Protein AF-A0A2I7N4I2-F1 (afdb_monomer_lite)

Sequence (337 aa):
MENKFHNLILATISAISIASCDKKPINSSCNSPSIQQELISRAKFVTNDNLVSESILTIKHLNSANKCEVSIKYQHVIFTNKQLAINYNYQINNANGSIIRFDPESKHNLLKKWYAEIPDVINFQKTQSGYLTIIQLQNMQRHNQTQSLYLNNQEIRLESTGFSSITIDKKFMINHSEVFLISAYHNQNLDKNTDHSYLVAIESINHFATTKAFSYQQNSFVQTGDSLRFNGLNHKWYAESTDYPVYLYQNRQLLKIKSTLPDSYYLNKFNKITAEQIIKQVKADGCLNGDQFYSSDICSQKKIRYCQEFQLIGQKNKSRAYTQLKQMCAPYQFSEY

Foldseek 3Di:
DDDDDDDDDDDDDDDDDPPPPPPPQPQLDCPDPVNQVVLQVVLPAPVPDPQKDKDWDDKADDPDSFKIKTWIKIAGQQQRVLIDIDIWIWGADRRHNDTPDTCNVVCNVVVVVSVVVDFAWPDWDQDPQGIWTKTFDDDVDPDQGFIFIDLRNHTDDAPDGRFSDKDFDDWDQAPNWIKTKMFTHNDPDPPLLDQGIWIWTDDHSHDIAIEHGFAFDPPQWDDDHRKTKGWGDDNDLLDDPPQTFIWIQHPSYIDGPGHGDDVVVLLVVLQADDLVNLVVVCVVVVQDDPLEGNDDPVRVSVLLNSLVSLVSHNDCDPDPSNVSSCVRCVVPPPDDD

Secondary structure (DSSP, 8-state):
-----------------------------TT-HHHHHHHHHHHS-TT--TTEEEEEEEEEE-SSTTEEEEEEEEEESSSTT-EEEEEEEEEE-TTT--EEEE-SGGGHHHHHHHHHTSPEEEEEEEETTEEEEEEEE--SSTT--EEEEEETTEE---SS--BSEEEEEEEEEETTEEEEEEEEESSSS--TTS--EEEEEEEETTEEEEPPPB-B-TT--EEETTEEEEEBPP--TTS-TT---EEEEETTEEEEEEPPPPHHHHHHHHTT--HHHHHHHHHHTT-EETTEE--SHHHHHHHHHHHHHHHT-S-----HHHHHHHHHTTT--PPP-

Organism: NCBI:txid2067065

Radius of gyration: 36.17 Å; chains: 1; bounding box: 78×81×104 Å

pLDDT: mean 81.98, std 17.62, range [26.28, 97.19]

Structure (mmCIF, N/CA/C/O backbone):
data_AF-A0A2I7N4I2-F1
#
_entry.id   AF-A0A2I7N4I2-F1
#
loop_
_atom_site.group_PDB
_atom_site.id
_atom_site.type_symbol
_atom_site.label_atom_id
_atom_site.label_alt_id
_atom_site.label_comp_id
_atom_site.label_asym_id
_atom_site.label_entity_id
_atom_site.label_seq_id
_atom_site.pdbx_PDB_ins_code
_atom_site.Cartn_x
_atom_site.Cartn_y
_atom_site.Cartn_z
_atom_site.occupancy
_atom_site.B_iso_or_equiv
_atom_site.auth_seq_id
_atom_site.auth_comp_id
_atom_site.auth_asym_id
_atom_site.auth_atom_id
_atom_site.pdbx_PDB_model_num
ATOM 1 N N . MET A 1 1 ? 49.735 -64.079 -19.044 1.00 35.12 1 MET A N 1
ATOM 2 C CA . MET A 1 1 ? 50.636 -64.574 -20.102 1.00 35.12 1 MET A CA 1
ATOM 3 C C . MET A 1 1 ? 50.297 -63.771 -21.342 1.00 35.12 1 MET A C 1
ATOM 5 O O . MET A 1 1 ? 49.182 -63.887 -21.822 1.00 35.12 1 MET A O 1
ATOM 9 N N . GLU A 1 2 ? 50.990 -62.646 -21.532 1.00 29.08 2 GLU A N 1
ATOM 10 C CA . GLU A 1 2 ? 52.111 -62.537 -22.495 1.00 29.08 2 GLU A CA 1
ATOM 11 C C . GLU A 1 2 ? 51.576 -62.735 -23.928 1.00 29.08 2 GLU A C 1
ATOM 13 O O . GLU A 1 2 ? 51.050 -63.787 -24.245 1.00 29.08 2 GLU A O 1
ATOM 18 N N . ASN A 1 3 ? 51.578 -61.743 -24.820 1.00 28.06 3 ASN A N 1
ATOM 19 C CA . ASN A 1 3 ? 52.754 -60.986 -25.226 1.00 28.06 3 ASN A CA 1
ATOM 20 C C . ASN A 1 3 ? 52.438 -59.599 -25.813 1.00 28.06 3 ASN A C 1
ATOM 22 O O . ASN A 1 3 ? 51.383 -59.352 -26.392 1.00 28.06 3 ASN A O 1
ATOM 26 N N . LYS A 1 4 ? 53.435 -58.723 -25.650 1.00 31.02 4 LYS A N 1
ATOM 27 C CA . LYS A 1 4 ? 53.649 -57.415 -26.285 1.00 31.02 4 LYS A CA 1
ATOM 28 C C . LYS A 1 4 ? 54.219 -57.566 -27.714 1.00 31.02 4 LYS A C 1
ATOM 30 O O . LYS A 1 4 ? 54.664 -58.649 -28.072 1.00 31.02 4 LYS A O 1
ATOM 35 N N . PHE A 1 5 ? 54.368 -56.404 -28.373 1.00 32.81 5 PHE A N 1
ATOM 36 C CA . PHE A 1 5 ? 55.186 -56.057 -29.562 1.00 32.81 5 PHE A CA 1
ATOM 37 C C . PHE A 1 5 ? 54.492 -56.187 -30.925 1.00 32.81 5 PHE A C 1
ATOM 39 O O . PHE A 1 5 ? 53.827 -57.175 -31.178 1.00 32.81 5 PHE A O 1
ATOM 46 N N . HIS A 1 6 ? 54.635 -55.272 -31.890 1.00 30.56 6 HIS A N 1
ATOM 47 C CA . HIS A 1 6 ? 55.137 -53.888 -31.987 1.00 30.56 6 HIS A CA 1
ATOM 48 C C . HIS A 1 6 ? 54.731 -53.382 -33.390 1.00 30.56 6 HIS A C 1
ATOM 50 O O . HIS A 1 6 ? 54.622 -54.189 -34.304 1.00 30.56 6 HIS A O 1
ATOM 56 N N . ASN A 1 7 ? 54.560 -52.063 -33.526 1.00 29.17 7 ASN A N 1
ATOM 57 C CA . ASN A 1 7 ? 54.836 -51.202 -34.690 1.00 29.17 7 ASN A CA 1
ATOM 58 C C . ASN A 1 7 ? 54.785 -51.778 -36.124 1.00 29.17 7 ASN A C 1
ATOM 60 O O . ASN A 1 7 ? 55.581 -52.641 -36.463 1.00 29.17 7 ASN A O 1
ATOM 64 N N . LEU A 1 8 ? 54.081 -51.089 -37.033 1.00 26.28 8 LEU A N 1
ATOM 65 C CA . LEU A 1 8 ? 54.724 -50.092 -37.911 1.00 26.28 8 LEU A CA 1
ATOM 66 C C . LEU A 1 8 ? 53.683 -49.302 -38.726 1.00 26.28 8 LEU A C 1
ATOM 68 O O . LEU A 1 8 ? 52.761 -49.855 -39.315 1.00 26.28 8 LEU A O 1
ATOM 72 N N . ILE A 1 9 ? 53.883 -47.989 -38.755 1.00 33.41 9 ILE A N 1
ATOM 73 C CA . ILE A 1 9 ? 53.225 -46.998 -39.607 1.00 33.41 9 ILE A CA 1
ATOM 74 C C . ILE A 1 9 ? 53.781 -47.118 -41.031 1.00 33.41 9 ILE A C 1
ATOM 76 O O . ILE A 1 9 ? 54.999 -47.103 -41.184 1.00 33.41 9 ILE A O 1
ATOM 80 N N . LEU A 1 10 ? 52.929 -47.104 -42.063 1.00 28.14 10 LEU A N 1
ATOM 81 C CA . LEU A 1 10 ? 53.260 -46.435 -43.327 1.00 28.14 10 LEU A CA 1
ATOM 82 C C . LEU A 1 10 ? 52.008 -46.030 -44.114 1.00 28.14 10 LEU A C 1
ATOM 84 O O . LEU A 1 10 ? 51.009 -46.739 -44.182 1.00 28.14 10 LEU A O 1
ATOM 88 N N . ALA A 1 11 ? 52.097 -44.815 -44.639 1.00 33.25 11 ALA A N 1
ATOM 89 C CA . ALA A 1 11 ? 51.039 -43.984 -45.177 1.00 33.25 11 ALA A CA 1
ATOM 90 C C . ALA A 1 11 ? 50.524 -44.429 -46.552 1.00 33.25 11 ALA A C 1
ATOM 92 O O . ALA A 1 11 ? 51.295 -44.865 -47.400 1.00 33.25 11 ALA A O 1
ATOM 93 N N . THR A 1 12 ? 49.251 -44.140 -46.824 1.00 31.78 12 THR A N 1
ATOM 94 C CA . THR A 1 12 ? 48.800 -43.758 -48.168 1.00 31.78 12 THR A CA 1
ATOM 95 C C . THR A 1 12 ? 47.859 -42.560 -48.059 1.00 31.78 12 THR A C 1
ATOM 97 O O . THR A 1 12 ? 46.764 -42.619 -47.506 1.00 31.78 12 THR A O 1
ATOM 100 N N . ILE A 1 13 ? 48.362 -41.430 -48.550 1.00 35.91 13 ILE A N 1
ATOM 101 C CA . ILE A 1 13 ? 47.663 -40.160 -48.708 1.00 35.91 13 ILE A CA 1
ATOM 102 C C . ILE A 1 13 ? 46.622 -40.365 -49.810 1.00 35.91 13 ILE A C 1
ATOM 104 O O . ILE A 1 13 ? 46.978 -40.519 -50.975 1.00 35.91 13 ILE A O 1
ATOM 108 N N . SER A 1 14 ? 45.342 -40.377 -49.443 1.00 34.38 14 SER A N 1
ATOM 109 C CA . SER A 1 14 ? 44.247 -40.248 -50.402 1.00 34.38 14 SER A CA 1
ATOM 110 C C . SER A 1 14 ? 43.802 -38.794 -50.417 1.00 34.38 14 SER A C 1
ATOM 112 O O . SER A 1 14 ? 43.349 -38.257 -49.407 1.00 34.38 14 SER A O 1
ATOM 114 N N . ALA A 1 15 ? 44.000 -38.157 -51.568 1.00 36.59 15 ALA A N 1
ATOM 115 C CA . ALA A 1 15 ? 43.554 -36.813 -51.877 1.00 36.59 15 ALA A CA 1
ATOM 116 C C . ALA A 1 15 ? 42.041 -36.692 -51.640 1.00 36.59 15 ALA A C 1
ATOM 118 O O . ALA A 1 15 ? 41.237 -37.210 -52.412 1.00 36.59 15 ALA A O 1
ATOM 119 N N . ILE A 1 16 ? 41.662 -36.004 -50.562 1.00 36.53 16 ILE A N 1
ATOM 120 C CA . ILE A 1 16 ? 40.294 -35.534 -50.371 1.00 36.53 16 ILE A CA 1
ATOM 121 C C . ILE A 1 16 ? 40.219 -34.161 -51.017 1.00 36.53 16 ILE A C 1
ATOM 123 O O . ILE A 1 16 ? 40.804 -33.182 -50.554 1.00 36.53 16 ILE A O 1
ATOM 127 N N . SER A 1 17 ? 39.504 -34.146 -52.132 1.00 31.89 17 SER A N 1
ATOM 128 C CA . SER A 1 17 ? 38.999 -32.994 -52.853 1.00 31.89 17 SER A CA 1
ATOM 129 C C . SER A 1 17 ? 38.481 -31.951 -51.867 1.00 31.89 17 SER A C 1
ATOM 131 O O . SER A 1 17 ? 37.480 -32.162 -51.180 1.00 31.89 17 SER A O 1
ATOM 133 N N . ILE A 1 18 ? 39.165 -30.812 -51.807 1.00 35.72 18 ILE A N 1
ATOM 134 C CA . ILE A 1 18 ? 38.680 -29.614 -51.132 1.00 35.72 18 ILE A CA 1
ATOM 135 C C . ILE A 1 18 ? 37.516 -29.110 -51.987 1.00 35.72 18 ILE A C 1
ATOM 137 O O . ILE A 1 18 ? 37.693 -28.317 -52.909 1.00 35.72 18 ILE A O 1
ATOM 141 N N . ALA A 1 19 ? 36.317 -29.630 -51.735 1.00 34.16 19 ALA A N 1
ATOM 142 C CA . ALA A 1 19 ? 35.103 -28.981 -52.180 1.00 34.16 19 ALA A CA 1
ATOM 143 C C . ALA A 1 19 ? 35.045 -27.645 -51.435 1.00 34.16 19 ALA A C 1
ATOM 145 O O . ALA A 1 19 ? 34.718 -27.594 -50.247 1.00 34.16 19 ALA A O 1
ATOM 146 N N . SER A 1 20 ? 35.426 -26.569 -52.128 1.00 33.00 20 SER A N 1
ATOM 147 C CA . SER A 1 20 ? 35.071 -25.212 -51.732 1.00 33.00 20 SER A CA 1
ATOM 148 C C . SER A 1 20 ? 33.550 -25.146 -51.733 1.00 33.00 20 SER A C 1
ATOM 150 O O . SER A 1 20 ? 32.914 -24.898 -52.755 1.00 33.00 20 SER A O 1
ATOM 152 N N . CYS A 1 21 ? 32.9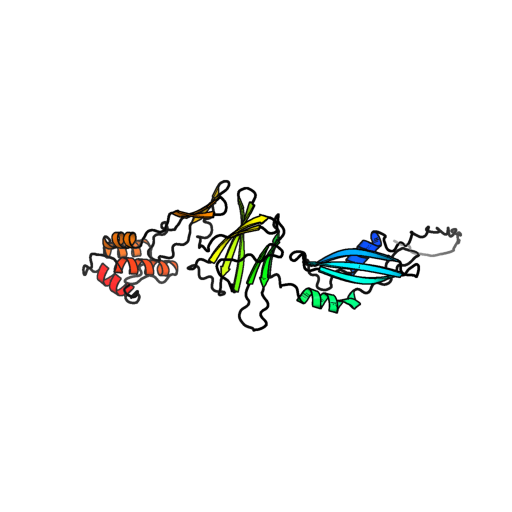45 -25.450 -50.587 1.00 36.00 21 CYS A N 1
ATOM 153 C CA . CYS A 1 21 ? 31.611 -24.979 -50.281 1.00 36.00 21 CYS A CA 1
ATOM 154 C C . CYS A 1 21 ? 31.728 -23.462 -50.176 1.00 36.00 21 CYS A C 1
ATOM 156 O O . CYS A 1 21 ? 31.942 -22.928 -49.085 1.00 36.00 21 CYS A O 1
ATOM 158 N N . ASP A 1 22 ? 31.594 -22.783 -51.314 1.00 35.78 22 ASP A N 1
ATOM 159 C CA . ASP A 1 22 ? 31.230 -21.378 -51.361 1.00 35.78 22 ASP A CA 1
ATOM 160 C C . ASP A 1 22 ? 29.892 -21.268 -50.630 1.00 35.78 22 ASP A C 1
ATOM 162 O O . ASP A 1 22 ? 28.807 -21.433 -51.197 1.00 35.78 22 ASP A O 1
ATOM 166 N N . LYS A 1 23 ? 29.961 -21.061 -49.311 1.00 39.59 23 LYS A N 1
ATOM 167 C CA . LYS A 1 23 ? 28.819 -20.599 -48.541 1.00 39.59 23 LYS A CA 1
ATOM 168 C C . LYS A 1 23 ? 28.403 -19.317 -49.235 1.00 39.59 23 LYS A C 1
ATOM 170 O O . LYS A 1 23 ? 29.135 -18.329 -49.175 1.00 39.59 23 LYS A O 1
ATOM 175 N N . LYS A 1 24 ? 27.254 -19.355 -49.923 1.00 39.31 24 LYS A N 1
ATOM 176 C CA . LYS A 1 24 ? 26.594 -18.147 -50.425 1.00 39.31 24 LYS A CA 1
ATOM 177 C C . LYS A 1 24 ? 26.705 -17.104 -49.315 1.00 39.31 24 LYS A C 1
ATOM 179 O O . LYS A 1 24 ? 26.324 -17.446 -48.189 1.00 39.31 24 LYS A O 1
ATOM 184 N N . PRO A 1 25 ? 27.247 -15.904 -49.588 1.00 45.00 25 PRO A N 1
ATOM 185 C CA . PRO A 1 25 ? 27.353 -14.879 -48.567 1.00 45.00 25 PRO A CA 1
ATOM 186 C C . PRO A 1 25 ? 25.959 -14.711 -47.974 1.00 45.00 25 PRO A C 1
ATOM 188 O O . PRO A 1 25 ? 25.006 -14.382 -48.686 1.00 45.00 25 PRO A O 1
ATOM 191 N N . ILE A 1 26 ? 25.819 -15.057 -46.691 1.00 49.78 26 ILE A N 1
ATOM 192 C CA . ILE A 1 26 ? 24.591 -14.789 -45.953 1.00 49.78 26 ILE A CA 1
ATOM 193 C C . ILE A 1 26 ? 24.454 -13.286 -46.055 1.00 49.78 26 ILE A C 1
ATOM 195 O O . ILE A 1 26 ? 25.354 -12.576 -45.615 1.00 49.78 26 ILE A O 1
ATOM 199 N N . ASN A 1 27 ? 23.396 -12.833 -46.727 1.00 49.53 27 ASN A N 1
ATOM 200 C CA . ASN A 1 27 ? 23.176 -11.431 -47.029 1.00 49.53 27 ASN A CA 1
ATOM 201 C C . ASN A 1 27 ? 23.365 -10.642 -45.726 1.00 49.53 27 ASN A C 1
ATOM 203 O O . ASN A 1 27 ? 22.540 -10.745 -44.814 1.00 49.53 27 ASN A O 1
ATOM 207 N N . SER A 1 28 ? 24.513 -9.970 -45.595 1.00 58.44 28 SER A N 1
ATOM 208 C CA . SER A 1 28 ? 24.999 -9.376 -44.352 1.00 58.44 28 SER A CA 1
ATOM 209 C C . SER A 1 28 ? 24.263 -8.061 -44.155 1.00 58.44 28 SER A C 1
ATOM 211 O O . SER A 1 28 ? 24.805 -6.971 -44.317 1.00 58.44 28 SER A O 1
ATOM 213 N N . SER A 1 29 ? 22.962 -8.175 -43.920 1.00 75.06 29 SER A N 1
ATOM 214 C CA . SER A 1 29 ? 22.102 -7.045 -43.649 1.00 75.06 29 SER A CA 1
ATOM 215 C C . SER A 1 29 ? 22.328 -6.621 -42.208 1.00 75.06 29 SER A C 1
ATOM 217 O O . SER A 1 29 ? 22.244 -7.447 -41.292 1.00 75.06 29 SER A O 1
ATOM 219 N N . CYS A 1 30 ? 22.529 -5.318 -42.004 1.00 82.12 30 CYS A N 1
ATOM 220 C CA . CYS A 1 30 ? 22.495 -4.704 -40.679 1.00 82.12 30 CYS A CA 1
ATOM 221 C C . CYS A 1 30 ? 21.194 -5.080 -39.927 1.00 82.12 30 CYS A C 1
ATOM 223 O O . CYS A 1 30 ? 21.145 -5.058 -38.707 1.00 82.12 30 CYS A O 1
ATOM 225 N N . ASN A 1 31 ? 20.123 -5.461 -40.631 1.00 84.69 31 ASN A N 1
ATOM 226 C CA . ASN A 1 31 ? 18.807 -5.681 -40.042 1.00 84.69 31 ASN A CA 1
ATOM 227 C C . ASN A 1 31 ? 18.406 -7.160 -39.864 1.00 84.69 31 ASN A C 1
ATOM 229 O O . ASN A 1 31 ? 17.218 -7.458 -39.753 1.00 84.69 31 ASN A O 1
ATOM 233 N N . SER A 1 32 ? 19.348 -8.109 -39.876 1.00 86.94 32 SER A N 1
ATOM 234 C CA . SER A 1 32 ? 18.988 -9.521 -39.668 1.00 86.94 32 SER A CA 1
ATOM 235 C C . SER A 1 32 ? 18.520 -9.795 -38.220 1.00 86.94 32 SER A C 1
ATOM 237 O O . SER A 1 32 ? 19.050 -9.190 -37.284 1.00 86.94 32 SER A O 1
ATOM 239 N N . PRO A 1 33 ? 17.564 -10.720 -37.987 1.00 87.31 33 PRO A N 1
ATOM 240 C CA . PRO A 1 33 ? 17.063 -11.018 -36.638 1.00 87.31 33 PRO A CA 1
ATOM 241 C C . PRO A 1 33 ? 18.147 -11.454 -35.642 1.00 87.31 33 PRO A C 1
ATOM 243 O O . PRO A 1 33 ? 18.098 -11.079 -34.473 1.00 87.31 33 PRO A O 1
ATOM 246 N N . SER A 1 34 ? 19.155 -12.202 -36.102 1.00 87.00 34 SER A N 1
ATOM 247 C CA . SER A 1 34 ? 20.298 -12.611 -35.277 1.00 87.00 34 SER A CA 1
ATOM 248 C C . SER A 1 34 ? 21.138 -11.414 -34.825 1.00 87.00 34 SER A C 1
ATOM 250 O O . SER A 1 34 ? 21.503 -11.335 -33.655 1.00 87.00 34 SER A O 1
ATOM 252 N N . ILE A 1 35 ? 21.380 -10.445 -35.719 1.00 88.81 35 ILE A N 1
ATOM 253 C CA . ILE A 1 35 ? 22.064 -9.188 -35.383 1.00 88.81 35 ILE A CA 1
ATOM 254 C C . ILE A 1 35 ? 21.243 -8.388 -34.371 1.00 88.81 35 ILE A C 1
ATOM 256 O O . ILE A 1 35 ? 21.799 -7.878 -33.404 1.00 88.81 35 ILE A O 1
ATOM 260 N N . GLN A 1 36 ? 19.922 -8.299 -34.547 1.00 90.62 36 GLN A N 1
ATOM 261 C CA . GLN A 1 36 ? 19.059 -7.575 -33.612 1.00 90.62 36 GLN A CA 1
ATOM 262 C C . GLN A 1 36 ? 19.116 -8.163 -32.192 1.00 90.62 36 GLN A C 1
ATOM 264 O O . GLN A 1 36 ? 19.273 -7.419 -31.223 1.00 90.62 36 GLN A O 1
ATOM 269 N N . GLN A 1 37 ? 19.032 -9.491 -32.061 1.00 89.44 37 GLN A N 1
ATOM 270 C CA . GLN A 1 37 ? 19.131 -10.170 -30.765 1.00 89.44 37 GLN A CA 1
ATOM 271 C C . GLN A 1 37 ? 20.500 -9.959 -30.112 1.00 89.44 37 GLN A C 1
ATOM 273 O O . GLN A 1 37 ? 20.579 -9.678 -28.915 1.00 89.44 37 GLN A O 1
ATOM 278 N N . GLU A 1 38 ? 21.573 -10.051 -30.896 1.00 90.44 38 GLU A N 1
ATOM 279 C CA . GLU A 1 38 ? 22.933 -9.839 -30.410 1.00 90.44 38 GLU A CA 1
ATOM 280 C C . GLU A 1 38 ? 23.166 -8.381 -29.975 1.00 90.44 38 GLU A C 1
ATOM 282 O O . GLU A 1 38 ? 23.746 -8.148 -28.913 1.00 90.44 38 GLU A O 1
ATOM 287 N N . LEU A 1 39 ? 22.657 -7.400 -30.733 1.00 91.62 39 LEU A N 1
ATOM 288 C CA . LEU A 1 39 ? 22.697 -5.979 -30.370 1.00 91.62 39 LEU A CA 1
ATOM 289 C C . LEU A 1 39 ? 21.993 -5.726 -29.039 1.00 91.62 39 LEU A C 1
ATOM 291 O O . LEU A 1 39 ? 22.592 -5.112 -28.163 1.00 91.62 39 LEU A O 1
ATOM 295 N N . ILE A 1 40 ? 20.767 -6.226 -28.858 1.00 90.50 40 ILE A N 1
ATOM 296 C CA . ILE A 1 40 ? 20.037 -6.080 -27.591 1.00 90.50 40 ILE A CA 1
ATOM 297 C C . ILE A 1 40 ? 20.791 -6.758 -26.449 1.00 90.50 40 ILE A C 1
ATOM 299 O O . ILE A 1 40 ? 20.995 -6.140 -25.410 1.00 90.50 40 ILE A O 1
ATOM 303 N N . SER A 1 41 ? 21.272 -7.990 -26.643 1.00 88.81 41 SER A N 1
ATOM 304 C CA . SER A 1 41 ? 22.011 -8.714 -25.605 1.00 88.81 41 SER A CA 1
ATOM 305 C C . SER A 1 41 ? 23.282 -7.988 -25.171 1.00 88.81 41 SER A C 1
ATOM 307 O O . SER A 1 41 ? 23.602 -8.001 -23.986 1.00 88.81 41 SER A O 1
ATOM 309 N N . ARG A 1 42 ? 24.013 -7.377 -26.109 1.00 88.50 42 ARG A N 1
ATOM 310 C CA . ARG A 1 42 ? 25.221 -6.601 -25.805 1.00 88.50 42 ARG A CA 1
ATOM 311 C C . ARG A 1 42 ? 24.890 -5.213 -25.245 1.00 88.50 42 ARG A C 1
ATOM 313 O O . ARG A 1 42 ? 25.689 -4.661 -24.504 1.00 88.50 42 ARG A O 1
ATOM 320 N N . ALA A 1 43 ? 23.745 -4.637 -25.611 1.00 87.50 43 ALA A N 1
ATOM 321 C CA . ALA A 1 43 ? 23.308 -3.313 -25.171 1.00 87.50 43 ALA A CA 1
ATOM 322 C C . ALA A 1 43 ? 22.662 -3.301 -23.785 1.00 87.50 43 ALA A C 1
ATOM 324 O O . ALA A 1 43 ? 22.470 -2.208 -23.241 1.00 87.50 43 ALA A O 1
ATOM 325 N N . LYS A 1 44 ? 22.328 -4.484 -23.246 1.00 85.12 44 LYS A N 1
ATOM 326 C CA . LYS A 1 44 ? 21.790 -4.646 -21.896 1.00 85.12 44 LYS A CA 1
ATOM 327 C C . LYS A 1 44 ? 22.630 -3.875 -20.894 1.00 85.12 44 LYS A C 1
ATOM 329 O O . LYS A 1 44 ? 23.853 -4.015 -20.836 1.00 85.12 44 LYS A O 1
ATOM 334 N N . PHE A 1 45 ? 21.955 -3.020 -20.141 1.00 67.44 45 PHE A N 1
ATOM 335 C CA . PHE A 1 45 ? 22.615 -2.079 -19.256 1.00 67.44 45 PHE A CA 1
ATOM 336 C C . PHE A 1 45 ? 23.416 -2.797 -18.152 1.00 67.44 45 PHE A C 1
ATOM 338 O O . PHE A 1 45 ? 22.940 -3.728 -17.505 1.00 67.44 45 PHE A O 1
ATOM 345 N N . VAL A 1 46 ? 24.650 -2.333 -17.922 1.00 55.75 46 VAL A N 1
ATOM 346 C CA . VAL A 1 46 ? 25.662 -2.962 -17.044 1.00 55.75 46 VAL A CA 1
ATOM 347 C C . VAL A 1 46 ? 25.223 -3.055 -15.574 1.00 55.75 46 VAL A C 1
ATOM 349 O O . VAL A 1 46 ? 25.774 -3.858 -14.827 1.00 55.75 46 VAL A O 1
ATOM 352 N N . THR A 1 47 ? 24.214 -2.293 -15.134 1.00 53.72 47 THR A N 1
ATOM 353 C CA . THR A 1 47 ? 23.703 -2.410 -13.755 1.00 53.72 47 THR A CA 1
ATOM 354 C C . THR A 1 47 ? 22.838 -3.649 -13.525 1.00 53.72 47 THR A C 1
ATOM 356 O O . THR A 1 47 ? 22.447 -3.879 -12.385 1.00 53.72 47 THR A O 1
ATOM 359 N N . ASN A 1 48 ? 22.567 -4.459 -14.562 1.00 54.59 48 ASN A N 1
ATOM 360 C CA . ASN A 1 48 ? 21.764 -5.683 -14.471 1.00 54.59 48 ASN A CA 1
ATOM 361 C C . ASN A 1 48 ? 20.405 -5.443 -13.779 1.00 54.59 48 ASN A C 1
ATOM 363 O O . ASN A 1 48 ? 19.920 -6.282 -13.019 1.00 54.59 48 ASN A O 1
ATOM 367 N N . ASP A 1 49 ? 19.821 -4.261 -14.003 1.00 70.31 49 ASP A N 1
ATOM 368 C CA . ASP A 1 49 ? 18.539 -3.894 -13.421 1.00 70.31 49 ASP A CA 1
ATOM 369 C C . ASP A 1 49 ? 17.399 -4.399 -14.310 1.00 70.31 49 ASP A C 1
ATOM 371 O O . ASP A 1 49 ? 17.217 -3.950 -15.443 1.00 70.31 49 ASP A O 1
ATOM 375 N N . ASN A 1 50 ? 16.603 -5.320 -13.768 1.00 79.69 50 ASN A N 1
ATOM 376 C CA . ASN A 1 50 ? 15.432 -5.894 -14.430 1.00 79.69 50 ASN A CA 1
ATOM 377 C C . ASN A 1 50 ? 14.306 -4.868 -14.673 1.00 79.69 50 ASN A C 1
ATOM 379 O O . ASN A 1 50 ? 13.296 -5.206 -15.293 1.00 79.69 50 ASN A O 1
ATOM 383 N N . LEU A 1 51 ? 14.449 -3.637 -14.175 1.00 86.56 51 LEU A N 1
ATOM 384 C CA . LEU A 1 51 ? 13.509 -2.539 -14.389 1.00 86.56 51 LEU A CA 1
ATOM 385 C C . LEU A 1 51 ? 13.820 -1.683 -15.621 1.00 86.56 51 LEU A C 1
ATOM 387 O O . LEU A 1 51 ? 13.062 -0.756 -15.904 1.00 86.56 51 LEU A O 1
ATOM 391 N N . VAL A 1 52 ? 14.861 -1.996 -16.395 1.00 88.94 52 VAL A N 1
ATOM 392 C CA . VAL A 1 52 ? 15.125 -1.363 -17.694 1.00 88.94 52 VAL A CA 1
ATOM 393 C C . VAL A 1 52 ? 14.898 -2.372 -18.815 1.00 88.94 52 VAL A C 1
ATOM 395 O O . VAL A 1 52 ? 15.318 -3.520 -18.743 1.00 88.94 52 VAL A O 1
ATOM 398 N N . SER A 1 53 ? 14.201 -1.932 -19.859 1.00 90.19 53 SER A N 1
ATOM 399 C CA . SER A 1 53 ? 13.959 -2.700 -21.078 1.00 90.19 53 SER A CA 1
ATOM 400 C C . SER A 1 53 ? 14.625 -2.032 -22.274 1.00 90.19 53 SER A C 1
ATOM 402 O O . SER A 1 53 ? 14.523 -0.816 -22.458 1.00 90.19 53 SER A O 1
ATOM 404 N N . GLU A 1 54 ? 15.299 -2.832 -23.095 1.00 91.38 54 GLU A N 1
ATOM 405 C CA . GLU A 1 54 ? 15.947 -2.392 -24.325 1.00 91.38 54 GLU A CA 1
ATOM 406 C C . GLU A 1 54 ? 15.173 -2.851 -25.564 1.00 91.38 54 GLU A C 1
ATOM 408 O O . GLU A 1 54 ? 14.748 -4.001 -25.679 1.00 91.38 54 GLU A O 1
ATOM 413 N N . SER A 1 55 ? 15.012 -1.952 -26.534 1.00 93.25 55 SER A N 1
ATOM 414 C CA . SER A 1 55 ? 14.386 -2.250 -27.825 1.00 93.25 55 SER A CA 1
ATOM 415 C C . SER A 1 55 ? 15.066 -1.486 -28.959 1.00 93.25 55 SER A C 1
ATOM 417 O O . SER A 1 55 ? 15.597 -0.395 -28.763 1.00 93.25 55 SER A O 1
ATOM 419 N N . ILE A 1 56 ? 15.073 -2.057 -30.163 1.00 94.44 56 ILE A N 1
ATOM 420 C CA . ILE A 1 56 ? 15.631 -1.396 -31.348 1.00 94.44 56 ILE A CA 1
ATOM 421 C C . ILE A 1 56 ? 14.566 -0.475 -31.942 1.00 94.44 56 ILE A C 1
ATOM 423 O O . ILE A 1 56 ? 13.470 -0.927 -32.262 1.00 94.44 56 ILE A O 1
ATOM 427 N N . LEU A 1 57 ? 14.899 0.805 -32.124 1.00 93.75 57 LEU A N 1
ATOM 428 C CA . LEU A 1 57 ? 14.040 1.763 -32.826 1.00 93.75 57 LEU A CA 1
ATOM 429 C C . LEU A 1 57 ? 14.291 1.740 -34.328 1.00 93.75 57 LEU A C 1
ATOM 431 O O . LEU A 1 57 ? 13.363 1.649 -35.126 1.00 93.75 57 LEU A O 1
ATOM 435 N N . THR A 1 58 ? 15.559 1.856 -34.717 1.00 94.19 58 THR A N 1
ATOM 436 C CA . THR A 1 58 ? 15.959 1.958 -36.121 1.00 94.19 58 THR A CA 1
ATOM 437 C C . THR A 1 58 ? 17.328 1.342 -36.333 1.00 94.19 58 THR A C 1
ATOM 439 O O . THR A 1 58 ? 18.206 1.485 -35.482 1.00 94.19 58 THR A O 1
ATOM 442 N N . ILE A 1 59 ? 17.538 0.757 -37.509 1.00 92.75 59 ILE A N 1
ATOM 443 C CA . ILE A 1 59 ? 18.851 0.341 -37.997 1.00 92.75 59 ILE A CA 1
ATOM 444 C C . ILE A 1 59 ? 19.087 1.003 -39.354 1.00 92.75 59 ILE A C 1
ATOM 446 O O . ILE A 1 59 ? 18.217 0.968 -40.222 1.00 92.75 59 ILE A O 1
ATOM 450 N N . LYS A 1 60 ? 20.266 1.599 -39.538 1.00 89.56 60 LYS A N 1
ATOM 451 C CA . LYS A 1 60 ? 20.683 2.256 -40.779 1.00 89.56 60 LYS A CA 1
ATOM 452 C C . LYS A 1 60 ? 22.002 1.672 -41.264 1.00 89.56 60 LYS A C 1
ATOM 454 O O . LYS A 1 60 ? 22.931 1.488 -40.482 1.00 89.56 60 LYS A O 1
ATOM 459 N N . HIS A 1 61 ? 22.093 1.419 -42.564 1.00 88.62 61 HIS A N 1
ATOM 460 C CA . HIS A 1 61 ? 23.379 1.190 -43.216 1.00 88.62 61 HIS A CA 1
ATOM 461 C C . HIS A 1 61 ? 24.103 2.531 -43.365 1.00 88.62 61 HIS A C 1
ATOM 463 O O . HIS A 1 61 ? 23.504 3.522 -43.780 1.00 88.62 61 HIS A O 1
ATOM 469 N N . LEU A 1 62 ? 25.387 2.560 -43.021 1.00 85.25 62 LEU A N 1
ATO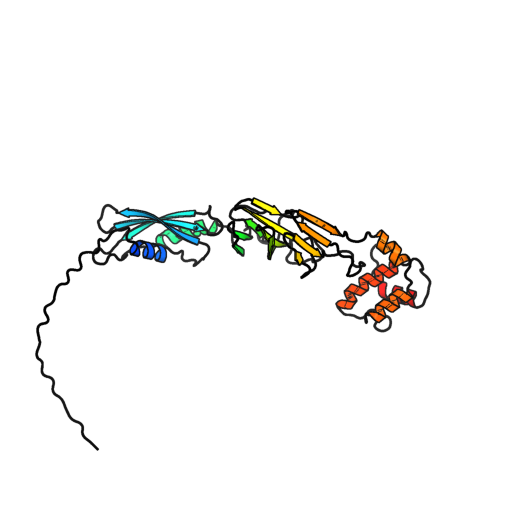M 470 C CA . LEU A 1 62 ? 26.254 3.708 -43.270 1.00 85.25 62 LEU A CA 1
ATOM 471 C C . LEU A 1 62 ? 26.912 3.561 -44.650 1.00 85.25 62 LEU A C 1
ATOM 473 O O . LEU A 1 62 ? 26.866 2.493 -45.255 1.00 85.25 62 LEU A O 1
ATOM 477 N N . ASN A 1 63 ? 27.574 4.616 -45.136 1.00 76.94 63 ASN A N 1
ATOM 478 C CA . ASN A 1 63 ? 28.191 4.691 -46.476 1.00 76.94 63 ASN A CA 1
ATOM 479 C C . ASN A 1 63 ? 29.233 3.585 -46.794 1.00 76.94 63 ASN A C 1
ATOM 481 O O . ASN A 1 63 ? 29.799 3.568 -47.882 1.00 76.94 63 ASN A O 1
ATOM 485 N N . SER A 1 64 ? 29.531 2.674 -45.861 1.00 71.94 64 SER A N 1
ATOM 486 C CA . SER A 1 64 ? 30.406 1.513 -46.053 1.00 71.94 64 SER A CA 1
ATOM 487 C C . SER A 1 64 ? 29.620 0.217 -45.844 1.00 71.94 64 SER A C 1
ATOM 489 O O . SER A 1 64 ? 28.895 0.097 -44.860 1.00 71.94 64 SER A O 1
ATOM 491 N N . ALA A 1 65 ? 29.833 -0.777 -46.715 1.00 70.25 65 ALA A N 1
ATOM 492 C CA . ALA A 1 65 ? 29.044 -2.016 -46.786 1.00 70.25 65 ALA A CA 1
ATOM 493 C C . ALA A 1 65 ? 28.902 -2.797 -45.461 1.00 70.25 65 ALA A C 1
ATOM 495 O O . ALA A 1 65 ? 27.923 -3.512 -45.281 1.00 70.25 65 ALA A O 1
ATOM 496 N N . ASN A 1 66 ? 29.848 -2.646 -44.531 1.00 83.44 66 ASN A N 1
ATOM 497 C CA . ASN A 1 66 ? 29.883 -3.359 -43.253 1.00 83.44 66 ASN A CA 1
ATOM 498 C C . ASN A 1 66 ? 29.676 -2.467 -42.017 1.00 83.44 66 ASN A C 1
ATOM 500 O O . ASN A 1 66 ? 29.840 -2.946 -40.894 1.00 83.44 66 ASN A O 1
ATOM 504 N N . LYS A 1 67 ? 29.388 -1.172 -42.198 1.00 89.38 67 LYS A N 1
ATOM 505 C CA . LYS A 1 67 ? 29.177 -0.221 -41.101 1.00 89.38 67 LYS A CA 1
ATOM 506 C C . LYS A 1 67 ? 27.697 0.096 -40.978 1.00 89.38 67 LYS A C 1
ATOM 508 O O . LYS A 1 67 ? 27.040 0.445 -41.956 1.00 89.38 67 LYS A O 1
ATOM 513 N N . CYS A 1 68 ? 27.206 0.032 -39.755 1.00 92.00 68 CYS A N 1
ATOM 514 C CA . CYS A 1 68 ? 25.806 0.215 -39.436 1.00 92.00 68 CYS A CA 1
ATOM 515 C C . CYS A 1 68 ? 25.666 1.176 -38.251 1.00 92.00 68 CYS A C 1
ATOM 517 O O . CYS A 1 68 ? 26.557 1.268 -37.405 1.00 92.00 68 CYS A O 1
ATOM 519 N N . GLU A 1 69 ? 24.523 1.842 -38.164 1.00 93.06 69 GLU A N 1
ATOM 520 C CA . GLU A 1 69 ? 24.074 2.572 -36.982 1.00 93.06 69 GLU A CA 1
ATOM 521 C C . GLU A 1 69 ? 22.799 1.902 -36.458 1.00 93.06 69 GLU A C 1
ATOM 523 O O . GLU A 1 69 ? 21.894 1.585 -37.232 1.00 93.06 69 GLU A O 1
ATOM 528 N N . VAL A 1 70 ? 22.720 1.672 -35.150 1.00 94.25 70 VAL A N 1
ATOM 529 C CA . VAL A 1 70 ? 21.500 1.238 -34.462 1.00 94.25 70 VAL A CA 1
ATOM 530 C C . VAL A 1 70 ? 21.094 2.292 -33.447 1.00 94.25 70 VAL A C 1
ATOM 532 O O . VAL A 1 70 ? 21.933 2.797 -32.706 1.00 94.25 70 VAL A O 1
ATOM 535 N N . SER A 1 71 ? 19.803 2.602 -33.391 1.00 94.75 71 SER A N 1
ATOM 536 C CA . SER A 1 71 ? 19.213 3.372 -32.301 1.00 94.75 71 SER A CA 1
ATOM 537 C C . SER A 1 71 ? 18.532 2.412 -31.333 1.00 94.75 71 SER A C 1
ATOM 539 O O . SER A 1 71 ? 17.598 1.704 -31.719 1.00 94.75 71 SER A O 1
ATOM 541 N N . ILE A 1 72 ? 19.022 2.364 -30.095 1.00 93.94 72 ILE A N 1
ATOM 542 C CA . ILE A 1 72 ? 18.490 1.515 -29.026 1.00 93.94 72 ILE A CA 1
ATOM 543 C C . ILE A 1 72 ? 17.727 2.400 -28.049 1.00 93.94 72 ILE A C 1
ATOM 545 O O . ILE A 1 72 ? 18.277 3.360 -27.506 1.00 93.94 72 ILE A O 1
ATOM 549 N N . LYS A 1 73 ? 16.454 2.074 -27.837 1.00 94.12 73 LYS A N 1
ATOM 550 C CA . LYS A 1 73 ? 15.600 2.661 -26.812 1.00 94.12 73 LYS A CA 1
ATOM 551 C C . LYS A 1 73 ? 15.750 1.875 -25.520 1.00 94.12 73 LYS A C 1
ATOM 553 O O . LYS A 1 73 ? 15.420 0.695 -25.475 1.00 94.12 73 LYS A O 1
ATOM 558 N N . TYR A 1 74 ? 16.159 2.582 -24.482 1.00 92.81 74 TYR A N 1
ATOM 559 C CA . TYR A 1 74 ? 16.100 2.180 -23.088 1.00 92.81 74 TYR A CA 1
ATOM 560 C C . TYR A 1 74 ? 14.824 2.759 -22.484 1.00 92.81 74 TYR A C 1
ATOM 562 O O . TYR A 1 74 ? 14.552 3.951 -22.636 1.00 92.81 74 TYR A O 1
ATOM 570 N N . GLN A 1 75 ? 14.017 1.931 -21.831 1.00 92.38 75 GLN A N 1
ATOM 571 C CA . GLN A 1 75 ? 12.763 2.349 -21.212 1.00 92.38 75 GLN A CA 1
ATOM 572 C C . GLN A 1 75 ? 12.604 1.685 -19.855 1.00 92.38 75 GLN A C 1
ATOM 574 O O . GLN A 1 75 ? 12.761 0.470 -19.737 1.00 92.38 75 GLN A O 1
ATOM 579 N N . HIS A 1 76 ? 12.257 2.474 -18.843 1.00 91.88 76 HIS A N 1
ATOM 580 C CA . HIS A 1 76 ? 11.969 1.928 -17.528 1.00 91.88 76 HIS A CA 1
ATOM 581 C C . HIS A 1 76 ? 10.628 1.177 -17.535 1.00 91.88 76 HIS A C 1
ATOM 583 O O . HIS A 1 76 ? 9.634 1.663 -18.077 1.00 91.88 76 HIS A O 1
ATOM 589 N N . VAL A 1 77 ? 10.593 -0.007 -16.925 1.00 89.56 77 VAL A N 1
ATOM 590 C CA . VAL A 1 77 ? 9.450 -0.935 -16.954 1.00 89.56 77 VAL A CA 1
ATOM 591 C C . VAL A 1 77 ? 8.240 -0.362 -16.211 1.00 89.56 77 VAL A C 1
ATOM 593 O O . VAL A 1 77 ? 7.118 -0.462 -16.699 1.00 89.56 77 VAL A O 1
ATOM 596 N N 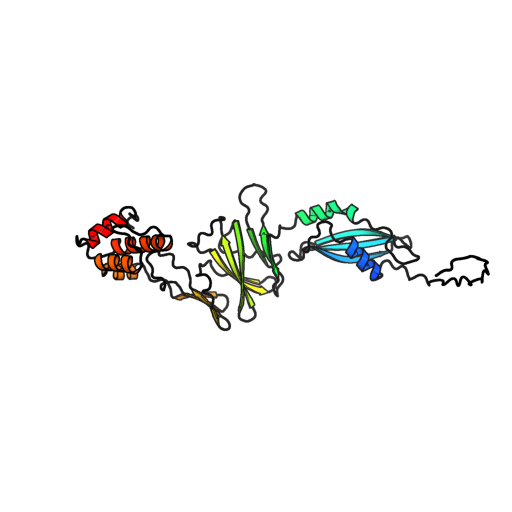. ILE A 1 78 ? 8.466 0.262 -15.051 1.00 88.94 78 ILE A N 1
ATOM 597 C CA . ILE A 1 78 ? 7.410 0.898 -14.241 1.00 88.94 78 ILE A CA 1
ATOM 598 C C . ILE A 1 78 ? 7.121 2.312 -14.764 1.00 88.94 78 ILE A C 1
ATOM 600 O O . ILE A 1 78 ? 6.020 2.599 -15.233 1.00 88.94 78 ILE A O 1
ATOM 604 N N . PHE A 1 79 ? 8.133 3.187 -14.733 1.00 89.31 79 PHE A N 1
ATOM 605 C CA . PHE A 1 79 ? 8.043 4.550 -15.248 1.00 89.31 79 PHE A CA 1
ATOM 606 C C . PHE A 1 79 ? 8.181 4.634 -16.769 1.00 89.31 79 PHE A C 1
ATOM 608 O O . PHE A 1 79 ? 9.185 5.104 -17.298 1.00 89.31 79 PHE A O 1
ATOM 615 N N . THR A 1 80 ? 7.171 4.172 -17.499 1.00 87.75 80 THR A N 1
ATOM 616 C CA . THR A 1 80 ? 7.234 4.027 -18.965 1.00 87.75 80 THR A CA 1
ATOM 617 C C . THR A 1 80 ? 7.465 5.335 -19.729 1.00 87.75 80 THR A C 1
ATOM 619 O O . THR A 1 80 ? 7.906 5.294 -20.877 1.00 87.75 80 THR A O 1
ATOM 622 N N . ASN A 1 81 ? 7.208 6.497 -19.122 1.00 88.56 81 ASN A N 1
ATOM 623 C CA . ASN A 1 81 ? 7.533 7.802 -19.705 1.00 88.56 81 ASN A CA 1
ATOM 624 C C . ASN A 1 81 ? 9.037 8.139 -19.629 1.00 88.56 81 ASN A C 1
ATOM 626 O O . ASN A 1 81 ? 9.501 9.020 -20.354 1.00 88.56 81 ASN A O 1
ATOM 630 N N . LYS A 1 82 ? 9.807 7.444 -18.784 1.00 91.19 82 LYS A N 1
ATOM 631 C CA . LYS A 1 82 ? 11.264 7.554 -18.689 1.00 91.19 82 LYS A CA 1
ATOM 632 C C . LYS A 1 82 ? 11.890 6.664 -19.754 1.00 91.19 82 LYS A C 1
ATOM 634 O O . LYS A 1 82 ? 11.982 5.445 -19.614 1.00 91.19 82 LYS A O 1
ATOM 639 N N . GLN A 1 83 ? 12.316 7.302 -20.836 1.00 93.50 83 GLN A N 1
ATOM 640 C CA . GLN A 1 83 ? 12.943 6.641 -21.970 1.00 93.50 83 GLN A CA 1
ATOM 641 C C . GLN A 1 83 ? 14.152 7.432 -22.462 1.00 93.50 83 GLN A C 1
ATOM 643 O O . GLN A 1 83 ? 14.168 8.660 -22.394 1.00 93.50 83 GLN A O 1
ATOM 648 N N . LEU A 1 84 ? 15.137 6.719 -22.991 1.00 94.25 84 LEU A N 1
ATOM 649 C CA . LEU A 1 84 ? 16.334 7.276 -23.601 1.00 94.25 84 LEU A CA 1
ATOM 650 C C . LEU A 1 84 ? 16.633 6.505 -24.882 1.00 94.25 84 LEU A C 1
ATOM 652 O O . LEU A 1 84 ? 16.688 5.280 -24.869 1.00 94.25 84 LEU A O 1
ATOM 656 N N . ALA A 1 85 ? 16.846 7.211 -25.986 1.00 94.31 85 ALA A N 1
ATOM 657 C CA . ALA A 1 85 ? 17.323 6.609 -27.224 1.00 94.31 85 ALA A CA 1
ATOM 658 C C . ALA A 1 85 ? 18.804 6.935 -27.410 1.00 94.31 85 ALA A C 1
ATOM 660 O O . ALA A 1 85 ? 19.204 8.097 -27.304 1.00 94.31 85 ALA A O 1
ATOM 661 N N . ILE A 1 86 ? 19.617 5.920 -27.693 1.00 93.38 86 ILE A N 1
ATOM 662 C CA . ILE A 1 86 ? 21.049 6.081 -27.933 1.00 93.38 86 ILE A CA 1
ATOM 663 C C . ILE A 1 86 ? 21.409 5.456 -29.271 1.00 93.38 86 ILE A C 1
ATOM 665 O O . ILE A 1 86 ? 21.065 4.309 -29.552 1.00 93.38 86 ILE A O 1
ATOM 669 N N . ASN A 1 87 ? 22.141 6.218 -30.079 1.00 94.19 87 ASN A N 1
ATOM 670 C CA . ASN A 1 87 ? 22.689 5.730 -31.333 1.00 94.19 87 ASN A CA 1
ATOM 671 C C . ASN A 1 87 ? 24.079 5.133 -31.108 1.00 94.19 87 ASN A C 1
ATOM 673 O O . ASN A 1 87 ? 24.951 5.755 -30.489 1.00 94.19 87 ASN A O 1
ATOM 677 N N . TYR A 1 88 ? 24.282 3.945 -31.662 1.00 92.69 88 TYR A N 1
ATOM 678 C CA . TYR A 1 88 ? 25.533 3.209 -31.634 1.00 92.69 88 TYR A CA 1
ATOM 679 C C . TYR A 1 88 ? 25.952 2.844 -33.045 1.00 92.69 88 TYR A C 1
ATOM 681 O O . TYR A 1 88 ? 25.158 2.343 -33.840 1.00 92.69 88 TYR A O 1
ATOM 689 N N . ASN A 1 89 ? 27.239 3.011 -33.316 1.00 93.25 89 ASN A N 1
ATOM 690 C CA . ASN A 1 89 ? 27.840 2.464 -34.517 1.00 93.25 89 ASN A CA 1
ATOM 691 C C . ASN A 1 89 ? 28.283 1.030 -34.245 1.00 93.25 89 ASN A C 1
ATOM 693 O O . ASN A 1 89 ? 28.902 0.749 -33.215 1.00 93.25 89 ASN A O 1
ATOM 697 N N . TYR A 1 90 ? 28.012 0.136 -35.188 1.00 92.69 90 TYR A N 1
ATOM 698 C CA . TYR A 1 90 ? 28.499 -1.234 -35.143 1.00 92.69 90 TYR A CA 1
ATOM 699 C C . TYR A 1 90 ? 28.995 -1.696 -36.509 1.00 92.69 90 TYR A C 1
ATOM 701 O O . TYR A 1 90 ? 28.740 -1.070 -37.541 1.00 92.69 90 TYR A O 1
ATOM 709 N N . GLN A 1 91 ? 29.773 -2.774 -36.497 1.00 92.44 91 GLN A N 1
ATOM 710 C CA . GLN A 1 91 ? 30.312 -3.389 -37.700 1.00 92.44 91 GLN A CA 1
ATOM 711 C C . GLN A 1 91 ? 29.956 -4.864 -37.746 1.00 92.44 91 GLN A C 1
ATOM 713 O O . GLN A 1 91 ? 30.062 -5.569 -36.738 1.00 92.44 91 GLN A O 1
ATOM 718 N N . ILE A 1 92 ? 29.573 -5.312 -38.936 1.00 90.38 92 ILE A N 1
ATOM 719 C CA . ILE A 1 92 ? 29.237 -6.702 -39.230 1.00 90.38 92 ILE A CA 1
ATOM 720 C C . ILE A 1 92 ? 30.349 -7.346 -40.052 1.00 90.38 92 ILE A C 1
ATOM 722 O O . ILE A 1 92 ? 31.000 -6.700 -40.872 1.00 90.38 92 ILE A O 1
ATOM 726 N N . ASN A 1 93 ? 30.588 -8.629 -39.829 1.00 86.19 93 ASN A N 1
ATOM 727 C CA . ASN A 1 93 ? 31.467 -9.406 -40.686 1.00 86.19 93 ASN A CA 1
ATOM 728 C C . ASN A 1 93 ? 30.675 -9.906 -41.898 1.00 86.19 93 ASN A C 1
ATOM 730 O O . ASN A 1 93 ? 29.738 -10.688 -41.763 1.00 86.19 93 ASN A O 1
ATOM 734 N N . ASN A 1 94 ? 31.071 -9.460 -43.090 1.00 79.31 94 ASN A N 1
ATOM 735 C CA . ASN A 1 94 ? 30.390 -9.784 -44.345 1.00 79.31 94 ASN A CA 1
ATOM 736 C C . ASN A 1 94 ? 30.419 -11.285 -44.692 1.00 79.31 94 ASN A C 1
ATOM 738 O O . ASN A 1 94 ? 29.600 -11.736 -45.484 1.00 79.31 94 ASN A O 1
ATOM 742 N N . ALA A 1 95 ? 31.347 -12.064 -44.121 1.00 77.31 95 ALA A N 1
ATOM 743 C CA . ALA A 1 95 ? 31.490 -13.490 -44.417 1.00 77.31 95 ALA A CA 1
ATOM 744 C C . ALA A 1 95 ? 30.527 -14.381 -43.614 1.00 77.31 95 ALA A C 1
ATOM 746 O O . ALA A 1 95 ? 30.119 -15.436 -44.094 1.00 77.31 95 ALA A O 1
ATOM 747 N N . ASN A 1 96 ? 30.174 -13.988 -42.386 1.00 76.25 96 ASN A N 1
ATOM 748 C CA . ASN A 1 96 ? 29.377 -14.815 -41.470 1.00 76.25 96 ASN A CA 1
ATOM 749 C C . ASN A 1 96 ? 28.178 -14.079 -40.839 1.00 76.25 96 ASN A C 1
ATOM 751 O O . ASN A 1 96 ? 27.407 -14.705 -40.118 1.00 76.25 96 ASN A O 1
ATOM 755 N N . GLY A 1 97 ? 28.023 -12.775 -41.086 1.00 76.69 97 GLY A N 1
ATOM 756 C CA . GLY A 1 97 ? 26.928 -11.963 -40.563 1.00 76.69 97 GLY A CA 1
ATOM 757 C C . GLY A 1 97 ? 26.969 -11.714 -39.052 1.00 76.69 97 GLY A C 1
ATOM 758 O O . GLY A 1 97 ? 25.920 -11.421 -38.492 1.00 76.69 97 GLY A O 1
ATOM 759 N N . SER A 1 98 ? 28.123 -11.839 -38.381 1.00 84.62 98 SER A N 1
ATOM 760 C CA . SER A 1 98 ? 28.258 -11.596 -36.930 1.00 84.62 98 SER A CA 1
ATOM 761 C C . SER A 1 98 ? 28.701 -10.167 -36.597 1.00 84.62 98 SER A C 1
ATOM 763 O O . SER A 1 98 ? 29.432 -9.550 -37.379 1.00 84.62 98 SER A O 1
ATOM 765 N N . ILE A 1 99 ? 28.372 -9.666 -35.402 1.00 89.12 99 ILE A N 1
ATOM 766 C CA . ILE A 1 99 ? 28.859 -8.362 -34.921 1.00 89.12 99 ILE A CA 1
ATOM 767 C C . ILE A 1 99 ? 30.327 -8.458 -34.497 1.00 89.12 99 ILE A C 1
ATOM 769 O O . ILE A 1 99 ? 30.667 -9.088 -33.493 1.00 89.12 99 ILE A O 1
ATOM 773 N N . ILE A 1 100 ? 31.203 -7.767 -35.226 1.00 89.81 100 ILE A N 1
ATOM 774 C CA . ILE A 1 100 ? 32.645 -7.705 -34.929 1.00 89.81 100 ILE A CA 1
ATOM 775 C C . ILE A 1 100 ? 33.045 -6.479 -34.114 1.00 89.81 100 ILE A C 1
ATOM 777 O O . ILE A 1 100 ? 34.074 -6.497 -33.445 1.00 89.81 100 ILE A O 1
ATOM 781 N N . ARG A 1 101 ? 32.238 -5.415 -34.132 1.00 89.31 101 ARG A N 1
ATOM 782 C CA . ARG A 1 101 ? 32.476 -4.225 -33.312 1.00 89.31 101 ARG A CA 1
ATOM 783 C C . ARG A 1 101 ? 31.155 -3.627 -32.870 1.00 89.31 101 ARG A C 1
ATOM 785 O O . ARG A 1 101 ? 30.347 -3.272 -33.717 1.00 89.31 101 ARG A O 1
ATOM 792 N N . PHE A 1 102 ? 30.972 -3.492 -31.566 1.00 90.06 102 PHE A N 1
ATOM 793 C CA . PHE A 1 102 ? 29.864 -2.783 -30.936 1.00 90.06 102 PHE A CA 1
ATOM 794 C C . PHE A 1 102 ? 30.321 -2.412 -29.528 1.00 90.06 102 PHE A C 1
ATOM 796 O O . PHE A 1 102 ? 30.677 -3.302 -28.761 1.00 90.06 102 PHE A O 1
ATOM 803 N N . ASP A 1 103 ? 30.380 -1.115 -29.236 1.00 85.38 103 ASP A N 1
ATOM 804 C CA . ASP A 1 103 ? 30.902 -0.582 -27.975 1.00 85.38 103 ASP A CA 1
ATOM 805 C C . ASP A 1 103 ? 29.788 0.167 -27.222 1.00 85.38 103 ASP A C 1
ATOM 807 O O . ASP A 1 103 ? 29.638 1.389 -27.371 1.00 85.38 103 ASP A O 1
ATOM 811 N N . PRO A 1 104 ? 28.966 -0.564 -26.450 1.00 82.75 104 PRO A N 1
ATOM 812 C CA . PRO A 1 104 ? 27.921 0.033 -25.631 1.00 82.75 104 PRO A CA 1
ATOM 813 C C . PRO A 1 104 ? 28.492 0.828 -24.443 1.00 82.75 104 PRO A C 1
ATOM 815 O O . PRO A 1 104 ? 27.857 1.785 -23.987 1.00 82.75 104 PRO A O 1
ATOM 818 N N . GLU A 1 105 ? 29.703 0.495 -23.977 1.00 83.06 105 GLU A N 1
ATOM 819 C CA . GLU A 1 105 ? 30.357 1.140 -22.832 1.00 83.06 105 GLU A CA 1
ATOM 820 C C . GLU A 1 105 ? 30.717 2.600 -23.108 1.00 83.06 105 GLU A C 1
ATOM 822 O O . GLU A 1 105 ? 30.627 3.438 -22.207 1.00 83.06 105 GLU A O 1
ATOM 827 N N . SER A 1 106 ? 30.992 2.952 -24.368 1.00 84.25 106 SER A N 1
ATOM 828 C CA . SER A 1 106 ? 31.191 4.345 -24.798 1.00 84.25 106 SER A CA 1
ATOM 829 C C . SER A 1 106 ? 30.053 5.302 -24.396 1.00 84.25 106 SER A C 1
ATOM 831 O O . SER A 1 106 ? 30.246 6.519 -24.333 1.00 84.25 106 SER A O 1
ATOM 833 N N . LYS A 1 107 ? 28.855 4.773 -24.110 1.00 87.81 107 LYS A N 1
ATOM 834 C CA . LYS A 1 107 ? 27.665 5.534 -23.696 1.00 87.81 107 LYS A CA 1
ATOM 835 C C . LYS A 1 107 ? 27.260 5.281 -22.240 1.00 87.81 107 LYS A C 1
ATOM 837 O O . LYS A 1 107 ? 26.231 5.794 -21.802 1.00 87.81 107 LYS A O 1
ATOM 842 N N . HIS A 1 108 ? 28.081 4.572 -21.462 1.00 85.12 108 HIS A N 1
ATOM 843 C CA . HIS A 1 108 ? 27.787 4.199 -20.076 1.00 85.12 108 HIS A CA 1
ATOM 844 C C . HIS A 1 108 ? 27.451 5.406 -19.185 1.00 85.12 108 HIS A C 1
ATOM 846 O O . HIS A 1 108 ? 26.459 5.389 -18.462 1.00 85.12 108 HIS A O 1
ATOM 852 N N . ASN A 1 109 ? 28.220 6.496 -19.281 1.00 87.69 109 ASN A N 1
ATOM 853 C CA . ASN A 1 109 ? 27.977 7.703 -18.481 1.00 87.69 109 ASN A CA 1
ATOM 854 C C . ASN A 1 109 ? 26.636 8.380 -18.800 1.00 87.69 109 ASN A C 1
ATOM 856 O O . ASN A 1 109 ? 26.034 8.978 -17.912 1.00 87.69 109 ASN A O 1
ATOM 860 N N . LEU A 1 110 ? 26.171 8.304 -20.051 1.00 89.69 110 LEU A N 1
ATOM 861 C CA . LEU A 1 110 ? 24.869 8.845 -20.443 1.00 89.69 110 LEU A CA 1
ATOM 862 C C . LEU A 1 110 ? 23.739 8.012 -19.829 1.00 89.69 110 LEU A C 1
ATOM 864 O O . LEU A 1 110 ? 22.830 8.577 -19.227 1.00 89.69 110 LEU A O 1
ATOM 868 N N . LEU A 1 111 ? 23.843 6.683 -19.913 1.00 88.06 111 LEU A N 1
ATOM 869 C CA . LEU A 1 111 ? 22.885 5.763 -19.296 1.00 88.06 111 LEU A CA 1
ATOM 870 C C . LEU A 1 111 ? 22.843 5.920 -17.774 1.00 88.06 111 LEU A C 1
ATOM 872 O O . LEU A 1 111 ? 21.764 6.013 -17.202 1.00 88.06 111 LEU A O 1
ATOM 876 N N . LYS A 1 112 ? 24.007 6.033 -17.123 1.00 87.12 112 LYS A N 1
ATOM 877 C CA . LYS A 1 112 ? 24.106 6.250 -15.674 1.00 87.12 112 LYS A CA 1
ATOM 878 C C . LYS A 1 112 ? 23.440 7.558 -15.237 1.00 87.12 112 LYS A C 1
ATOM 880 O O . LYS A 1 112 ? 22.766 7.575 -14.214 1.00 87.12 112 LYS A O 1
ATOM 885 N N . LYS A 1 113 ? 23.615 8.640 -16.006 1.00 89.56 113 LYS A N 1
ATOM 886 C CA . LYS A 1 113 ? 22.951 9.928 -15.741 1.00 89.56 113 LYS A CA 1
ATOM 887 C C . LYS A 1 113 ? 21.437 9.824 -15.897 1.00 89.56 113 LYS A C 1
ATOM 889 O O . LYS A 1 113 ? 20.728 10.216 -14.985 1.00 89.56 113 LYS A O 1
ATOM 894 N N . TRP A 1 114 ? 20.962 9.245 -17.000 1.00 90.75 114 TRP A N 1
ATOM 895 C CA . TRP A 1 114 ? 19.532 9.026 -17.227 1.00 90.75 114 TRP A CA 1
ATOM 896 C C . TRP A 1 114 ? 18.897 8.168 -16.129 1.00 90.75 114 TRP A C 1
ATOM 898 O O . TRP A 1 114 ? 17.848 8.521 -15.604 1.00 90.75 114 TRP A O 1
ATOM 908 N N . TYR A 1 115 ? 19.553 7.074 -15.741 1.00 86.75 115 TYR A N 1
ATOM 909 C CA . TYR A 1 115 ? 19.047 6.183 -14.702 1.00 86.75 115 TYR A CA 1
ATOM 910 C C . TYR A 1 115 ? 18.991 6.868 -13.326 1.00 86.75 115 TYR A C 1
ATOM 912 O O . TYR A 1 115 ? 18.045 6.660 -12.576 1.00 86.75 115 TYR A O 1
ATOM 920 N N . ALA A 1 116 ? 19.939 7.759 -13.016 1.00 86.25 116 ALA A N 1
ATOM 921 C CA . ALA A 1 116 ? 19.917 8.546 -11.781 1.00 86.25 116 ALA A CA 1
ATOM 922 C C . ALA A 1 116 ? 18.751 9.558 -11.696 1.00 86.25 116 ALA A C 1
ATOM 924 O O . ALA A 1 116 ? 18.456 10.049 -10.611 1.00 86.25 116 ALA A O 1
ATOM 925 N N . GLU A 1 117 ? 18.082 9.877 -12.811 1.00 86.62 117 GLU A N 1
ATOM 926 C CA . GLU A 1 117 ? 16.880 10.732 -12.846 1.00 86.62 117 GLU A CA 1
ATOM 927 C C . GLU A 1 117 ? 15.572 9.949 -12.627 1.00 86.62 117 GLU A C 1
ATOM 929 O O . GLU A 1 117 ? 14.470 10.519 -12.671 1.00 86.62 117 GLU A O 1
ATOM 934 N N . ILE A 1 118 ? 15.675 8.630 -12.461 1.00 87.00 118 ILE A N 1
ATOM 935 C CA . ILE A 1 118 ? 14.548 7.743 -12.209 1.00 87.00 118 ILE A CA 1
ATOM 936 C C . ILE A 1 118 ? 14.410 7.563 -10.692 1.00 87.00 118 ILE A C 1
ATOM 938 O O . ILE A 1 118 ? 15.414 7.332 -10.016 1.00 87.00 118 ILE A O 1
ATOM 942 N N . PRO A 1 119 ? 13.190 7.678 -10.134 1.00 86.19 119 PRO A N 1
ATOM 943 C CA . PRO A 1 119 ? 12.973 7.428 -8.718 1.00 86.19 119 PRO A CA 1
ATOM 944 C C . PRO A 1 119 ? 13.403 6.023 -8.301 1.00 86.19 119 PRO A C 1
ATOM 946 O O . PRO A 1 119 ? 13.149 5.054 -9.016 1.00 86.19 119 PRO A O 1
ATOM 949 N N . ASP A 1 120 ? 13.992 5.923 -7.113 1.00 87.56 120 ASP A N 1
ATOM 950 C CA . ASP A 1 120 ? 14.425 4.652 -6.544 1.00 87.56 120 ASP A CA 1
ATOM 951 C C . ASP A 1 120 ? 13.206 3.811 -6.136 1.00 87.56 120 ASP A C 1
ATOM 953 O O . ASP A 1 120 ? 12.395 4.227 -5.300 1.00 87.56 120 ASP A O 1
ATOM 957 N N . VAL A 1 121 ? 13.045 2.653 -6.774 1.00 90.00 121 VAL A N 1
ATOM 958 C CA . VAL A 1 121 ? 11.912 1.747 -6.571 1.00 90.00 121 VAL A CA 1
ATOM 959 C C . VAL A 1 121 ? 12.233 0.790 -5.428 1.00 90.00 121 VAL A C 1
ATOM 961 O O . VAL A 1 121 ? 13.056 -0.108 -5.571 1.00 90.00 121 VAL A O 1
ATOM 964 N N . ILE A 1 122 ? 11.524 0.936 -4.309 1.00 89.94 122 ILE A N 1
ATOM 965 C CA . ILE A 1 122 ? 11.717 0.098 -3.115 1.00 89.94 122 ILE A CA 1
ATOM 966 C C . ILE A 1 122 ? 10.984 -1.235 -3.267 1.00 89.94 122 ILE A C 1
ATOM 968 O O . ILE A 1 122 ? 11.493 -2.295 -2.910 1.00 89.94 122 ILE A O 1
ATOM 972 N N . ASN A 1 123 ? 9.744 -1.175 -3.753 1.00 92.25 123 ASN A N 1
ATOM 973 C CA . ASN A 1 123 ? 8.874 -2.331 -3.912 1.00 92.25 123 ASN A CA 1
ATOM 974 C C . ASN A 1 123 ? 7.848 -2.045 -5.012 1.00 92.25 123 ASN A C 1
ATOM 976 O O . ASN A 1 123 ? 7.431 -0.903 -5.205 1.00 92.25 123 ASN A O 1
ATOM 980 N N . PHE A 1 124 ? 7.419 -3.073 -5.730 1.00 92.75 124 PHE A N 1
ATOM 981 C CA . PHE A 1 124 ? 6.369 -2.954 -6.726 1.00 92.75 124 PHE A CA 1
ATOM 982 C C . PHE A 1 124 ? 5.565 -4.244 -6.841 1.00 92.75 124 PHE A C 1
ATOM 984 O O . PHE A 1 124 ? 6.064 -5.349 -6.638 1.00 92.75 124 PHE A O 1
ATOM 991 N N . GLN A 1 125 ? 4.313 -4.097 -7.251 1.00 93.62 125 GLN A N 1
ATOM 992 C CA . GLN A 1 125 ? 3.424 -5.196 -7.563 1.00 93.62 125 GLN A CA 1
ATOM 993 C C . GLN A 1 125 ? 2.802 -4.972 -8.937 1.00 93.62 125 GLN A C 1
ATOM 995 O O . GLN A 1 125 ? 2.258 -3.906 -9.227 1.00 93.62 125 GLN A O 1
ATOM 1000 N N . LYS A 1 126 ? 2.883 -5.991 -9.796 1.00 92.38 126 LYS A N 1
ATOM 1001 C CA . LYS A 1 126 ? 2.225 -5.969 -11.103 1.00 92.38 126 LYS A CA 1
ATOM 1002 C C . LYS A 1 126 ? 0.709 -6.071 -10.927 1.00 92.38 126 LYS A C 1
ATOM 1004 O O . LYS A 1 126 ? 0.214 -6.893 -10.153 1.00 92.38 126 LYS A O 1
ATOM 1009 N N . THR A 1 127 ? -0.001 -5.248 -11.679 1.00 92.31 127 THR A N 1
ATOM 1010 C CA . THR A 1 127 ? -1.458 -5.108 -11.697 1.00 92.31 127 THR A CA 1
ATOM 1011 C C . THR A 1 127 ? -1.941 -5.316 -13.136 1.00 92.31 127 THR A C 1
ATOM 1013 O O . THR A 1 127 ? -1.146 -5.319 -14.082 1.00 92.31 127 THR A O 1
ATOM 1016 N N . GLN A 1 128 ? -3.242 -5.500 -13.340 1.00 90.81 128 GLN A N 1
ATOM 1017 C CA . GLN A 1 128 ? -3.841 -5.538 -14.680 1.00 90.81 128 GLN A CA 1
ATOM 1018 C C . GLN A 1 128 ? -3.676 -4.201 -15.416 1.00 90.81 128 GLN A C 1
ATOM 1020 O O . GLN A 1 128 ? -3.654 -4.163 -16.643 1.00 90.81 128 GLN A O 1
ATOM 1025 N N . SER A 1 129 ? -3.516 -3.114 -14.661 1.00 90.38 129 SER A N 1
ATOM 1026 C CA . SER A 1 129 ? -3.370 -1.747 -15.158 1.00 90.38 129 SER A CA 1
ATOM 1027 C C . SER A 1 129 ? -1.926 -1.227 -15.077 1.00 90.38 129 SER A C 1
ATOM 1029 O O . SER A 1 129 ? -1.709 -0.017 -15.096 1.00 90.38 129 SER A O 1
ATOM 1031 N N . GLY A 1 130 ? -0.932 -2.118 -14.983 1.00 90.81 130 GLY A N 1
ATOM 1032 C CA . GLY A 1 130 ? 0.491 -1.769 -14.954 1.00 90.81 130 GLY A CA 1
ATOM 1033 C C . GLY A 1 130 ? 1.172 -2.143 -13.638 1.00 90.81 130 GLY A C 1
ATOM 1034 O O . GLY A 1 130 ? 1.244 -3.325 -13.301 1.00 90.81 130 GLY A O 1
ATOM 1035 N N . TYR A 1 131 ? 1.725 -1.162 -12.924 1.00 92.94 131 TYR A N 1
ATOM 1036 C CA . TYR A 1 131 ? 2.524 -1.392 -11.717 1.00 92.94 131 TYR A CA 1
ATOM 1037 C C . TYR A 1 131 ? 2.120 -0.454 -10.582 1.00 92.94 131 TYR A C 1
ATOM 1039 O O . TYR A 1 131 ? 2.158 0.764 -10.733 1.00 92.94 131 TYR A O 1
ATOM 1047 N N . LEU A 1 132 ? 1.762 -1.038 -9.439 1.00 95.56 132 LEU A N 1
ATOM 1048 C CA . LEU A 1 132 ? 1.649 -0.329 -8.170 1.00 95.56 132 LEU A CA 1
ATOM 1049 C C . LEU A 1 132 ? 3.026 -0.338 -7.508 1.00 95.56 132 LEU A C 1
ATOM 1051 O O . LEU A 1 132 ? 3.597 -1.405 -7.296 1.00 95.56 132 LEU A O 1
ATOM 1055 N N . THR A 1 133 ? 3.575 0.827 -7.203 1.00 95.12 133 THR A N 1
ATOM 1056 C CA . THR A 1 133 ? 4.988 0.979 -6.858 1.00 95.12 133 THR A CA 1
ATOM 1057 C C . THR A 1 133 ? 5.164 1.889 -5.659 1.00 95.12 133 THR A C 1
ATOM 1059 O O . THR A 1 133 ? 4.508 2.917 -5.542 1.00 95.12 133 THR A O 1
ATOM 1062 N N . ILE A 1 134 ? 6.078 1.512 -4.775 1.00 94.94 134 ILE A N 1
ATOM 1063 C CA . ILE A 1 134 ? 6.556 2.332 -3.671 1.00 94.94 134 ILE A CA 1
ATOM 1064 C C . ILE A 1 134 ? 7.938 2.842 -4.058 1.00 94.94 134 ILE A C 1
ATOM 1066 O O . ILE A 1 134 ? 8.829 2.049 -4.374 1.00 94.94 134 ILE A O 1
ATOM 1070 N N . ILE A 1 135 ? 8.113 4.159 -4.020 1.00 93.00 135 ILE A N 1
ATOM 1071 C CA . ILE A 1 135 ? 9.398 4.803 -4.291 1.00 93.00 135 ILE A CA 1
ATOM 1072 C C . ILE A 1 135 ? 9.968 5.467 -3.050 1.00 93.00 135 ILE A C 1
ATOM 1074 O O . ILE A 1 135 ? 9.224 5.946 -2.192 1.00 93.00 135 ILE A O 1
ATOM 1078 N N . GLN A 1 136 ? 11.294 5.551 -3.005 1.00 89.81 136 GLN A N 1
ATOM 1079 C CA . GLN A 1 136 ? 12.027 6.376 -2.061 1.00 89.81 136 GLN A CA 1
ATOM 1080 C C . GLN A 1 136 ? 12.235 7.757 -2.685 1.00 89.81 136 GLN A C 1
ATOM 1082 O O . GLN A 1 136 ? 12.949 7.905 -3.677 1.00 89.81 136 GLN A O 1
ATOM 1087 N N . LEU A 1 137 ? 11.649 8.795 -2.091 1.00 83.88 137 LEU A N 1
ATOM 1088 C CA . LEU A 1 137 ? 11.987 10.164 -2.459 1.00 83.88 137 LEU A CA 1
ATOM 1089 C C . LEU A 1 137 ? 13.399 10.462 -1.947 1.00 83.88 137 LEU A C 1
ATOM 1091 O O . LEU A 1 137 ? 13.671 10.391 -0.743 1.00 83.88 137 LEU A O 1
ATOM 1095 N N . GLN A 1 138 ? 14.305 10.784 -2.868 1.00 68.38 138 GLN A N 1
ATOM 1096 C CA . GLN A 1 138 ? 15.640 11.263 -2.533 1.00 68.38 138 GLN A CA 1
ATOM 1097 C C . GLN A 1 138 ? 15.550 12.739 -2.143 1.00 68.38 138 GLN A C 1
ATOM 1099 O O . GLN A 1 138 ? 15.537 13.619 -2.999 1.00 68.38 138 GLN A O 1
ATOM 1104 N N . ASN A 1 139 ? 15.495 13.024 -0.842 1.00 56.03 139 ASN A N 1
ATOM 1105 C CA . ASN A 1 139 ? 15.734 14.377 -0.350 1.00 56.03 139 ASN A CA 1
ATOM 1106 C C . ASN A 1 139 ? 17.237 14.556 -0.105 1.00 56.03 139 ASN A C 1
ATOM 1108 O O . ASN A 1 139 ? 17.845 13.798 0.650 1.00 56.03 139 ASN A O 1
ATOM 1112 N N . MET A 1 140 ? 17.841 15.577 -0.725 1.00 46.38 140 MET A N 1
ATOM 1113 C CA . MET A 1 140 ? 19.276 15.893 -0.596 1.00 46.38 140 MET A CA 1
ATOM 1114 C C . MET A 1 140 ? 19.698 16.334 0.820 1.00 46.38 140 MET A C 1
ATOM 1116 O O . MET A 1 140 ? 20.880 16.552 1.075 1.00 46.38 140 MET A O 1
ATOM 1120 N N . GLN A 1 141 ? 18.758 16.429 1.762 1.00 48.41 141 GLN A N 1
ATOM 1121 C CA . GLN A 1 141 ? 19.029 16.675 3.173 1.00 48.41 141 GLN A CA 1
ATOM 1122 C C . GLN A 1 141 ? 18.765 15.395 3.970 1.00 48.41 141 GLN A C 1
ATOM 1124 O O . GLN A 1 141 ? 17.632 14.938 4.118 1.00 48.41 141 GLN A O 1
ATOM 1129 N N . ARG A 1 142 ? 19.864 14.788 4.434 1.00 48.94 142 ARG A N 1
ATOM 1130 C CA . ARG A 1 142 ? 19.891 13.597 5.288 1.00 48.94 142 ARG A CA 1
ATOM 1131 C C . ARG A 1 142 ? 18.954 13.800 6.482 1.00 48.94 142 ARG A C 1
ATOM 1133 O O . ARG A 1 142 ? 19.122 14.773 7.202 1.00 48.94 142 ARG A O 1
ATOM 1140 N N . HIS A 1 143 ? 17.978 12.901 6.629 1.00 50.50 143 HIS A N 1
ATOM 1141 C CA . HIS A 1 143 ? 17.532 12.236 7.869 1.00 50.50 143 HIS A CA 1
ATOM 1142 C C . HIS A 1 143 ? 16.093 11.697 7.781 1.00 50.50 143 HIS A C 1
ATOM 1144 O O . HIS A 1 143 ? 15.790 10.757 8.503 1.00 50.50 143 HIS A O 1
ATOM 1150 N N . ASN A 1 144 ? 15.266 12.150 6.827 1.00 59.03 144 ASN A N 1
ATOM 1151 C CA . ASN A 1 144 ? 13.898 11.639 6.656 1.00 59.03 144 ASN A CA 1
ATOM 1152 C C . ASN A 1 144 ? 13.680 11.088 5.242 1.00 59.03 144 ASN A C 1
ATOM 1154 O O . ASN A 1 144 ? 13.215 11.785 4.338 1.00 59.03 144 ASN A O 1
ATOM 1158 N N . GLN A 1 145 ? 14.037 9.817 5.054 1.00 75.38 145 GLN A N 1
ATOM 1159 C CA . GLN A 1 145 ? 13.664 9.053 3.869 1.00 75.38 145 GLN A CA 1
ATOM 1160 C C . GLN A 1 145 ? 12.133 8.997 3.779 1.00 75.38 145 GLN A C 1
ATOM 1162 O O . GLN A 1 145 ? 11.486 8.308 4.556 1.00 75.38 145 GLN A O 1
ATOM 1167 N N . THR A 1 146 ? 11.555 9.760 2.849 1.00 87.31 146 THR A N 1
ATOM 1168 C CA . THR A 1 146 ? 10.107 9.783 2.606 1.00 87.31 146 THR A CA 1
ATOM 1169 C C . THR A 1 146 ? 9.754 8.836 1.471 1.00 87.31 146 THR A C 1
ATOM 1171 O O . THR A 1 146 ? 10.399 8.862 0.427 1.00 87.31 146 THR A O 1
ATOM 1174 N N . GLN A 1 147 ? 8.733 8.015 1.660 1.00 91.69 147 GLN A N 1
ATOM 1175 C CA . GLN A 1 147 ? 8.215 7.091 0.665 1.00 91.69 147 GLN A CA 1
ATOM 1176 C C . GLN A 1 147 ? 6.925 7.621 0.046 1.00 91.69 147 GLN A C 1
ATOM 1178 O O . GLN A 1 147 ? 6.191 8.414 0.643 1.00 91.69 147 GLN A O 1
ATOM 1183 N N . SER A 1 148 ? 6.643 7.193 -1.179 1.00 93.50 148 SER A N 1
ATOM 1184 C CA . SER A 1 148 ? 5.420 7.565 -1.891 1.00 93.50 148 SER A CA 1
ATOM 1185 C C . SER A 1 148 ? 4.906 6.411 -2.737 1.00 93.50 148 SER A C 1
ATOM 1187 O O . SER A 1 148 ? 5.689 5.606 -3.241 1.00 93.50 148 SER A O 1
ATOM 1189 N N . LEU A 1 149 ? 3.584 6.334 -2.876 1.00 95.56 149 LEU A N 1
ATOM 1190 C CA . LEU A 1 149 ? 2.890 5.296 -3.629 1.00 95.56 149 LEU A CA 1
ATOM 1191 C C . LEU A 1 149 ? 2.532 5.822 -5.022 1.00 95.56 149 LEU A C 1
ATOM 1193 O O . LEU A 1 149 ? 2.020 6.929 -5.155 1.00 95.56 149 LEU A O 1
ATOM 1197 N N . TYR A 1 150 ? 2.791 5.032 -6.055 1.00 93.94 150 TYR A N 1
ATOM 1198 C CA . TYR A 1 150 ? 2.551 5.372 -7.454 1.00 93.94 150 TYR A CA 1
ATOM 1199 C C . TYR A 1 150 ? 1.811 4.238 -8.154 1.00 93.94 150 TYR A C 1
ATOM 1201 O O . TYR A 1 150 ? 2.100 3.068 -7.924 1.00 93.94 150 TYR A O 1
ATOM 1209 N N . LEU A 1 151 ? 0.894 4.584 -9.051 1.00 93.81 151 LEU A N 1
ATOM 1210 C CA . LEU A 1 151 ? 0.423 3.693 -10.102 1.00 93.81 151 LEU A CA 1
ATOM 1211 C C . LEU A 1 151 ? 1.064 4.148 -11.410 1.00 93.81 151 LEU A C 1
ATOM 1213 O O . LEU A 1 151 ? 0.754 5.228 -11.915 1.00 93.81 151 LEU A O 1
ATOM 1217 N N . ASN A 1 152 ? 1.966 3.337 -11.957 1.00 89.38 152 ASN A N 1
ATOM 1218 C CA . ASN A 1 152 ? 2.767 3.697 -13.125 1.00 89.38 152 ASN A CA 1
ATOM 1219 C C . ASN A 1 152 ? 3.490 5.042 -12.902 1.00 89.38 152 ASN A C 1
ATOM 1221 O O . ASN A 1 152 ? 4.355 5.152 -12.040 1.00 89.38 152 ASN A O 1
ATOM 1225 N N . ASN A 1 153 ? 3.104 6.080 -13.651 1.00 86.69 153 ASN A N 1
ATOM 1226 C CA . ASN A 1 153 ? 3.689 7.422 -13.594 1.00 86.69 153 ASN A CA 1
ATOM 1227 C C . ASN A 1 153 ? 2.900 8.399 -12.705 1.00 86.69 153 ASN A C 1
ATOM 1229 O O . ASN A 1 153 ? 3.237 9.582 -12.668 1.00 86.69 153 ASN A O 1
ATOM 1233 N N . GLN A 1 154 ? 1.835 7.944 -12.040 1.00 90.56 154 GLN A N 1
ATOM 1234 C CA . GLN A 1 154 ? 0.921 8.797 -11.288 1.00 90.56 154 GLN A CA 1
ATOM 1235 C C . GLN A 1 154 ? 1.019 8.524 -9.789 1.00 90.56 154 GLN A C 1
ATOM 1237 O O . GLN A 1 154 ? 0.812 7.400 -9.338 1.00 90.56 154 GLN A O 1
ATOM 1242 N N . GLU A 1 155 ? 1.295 9.571 -9.016 1.00 92.19 155 GLU A N 1
ATOM 1243 C CA . GLU A 1 155 ? 1.277 9.516 -7.556 1.00 92.19 155 GLU A CA 1
ATOM 1244 C C . GLU A 1 155 ? -0.140 9.200 -7.049 1.00 92.19 155 GLU A C 1
ATOM 1246 O O . GLU A 1 155 ? -1.111 9.876 -7.405 1.00 92.19 155 GLU A O 1
ATOM 1251 N N . ILE A 1 156 ? -0.250 8.200 -6.178 1.00 94.00 156 ILE A N 1
ATOM 1252 C CA . ILE A 1 156 ? -1.449 7.930 -5.390 1.00 94.00 156 ILE A CA 1
ATOM 1253 C C . ILE A 1 156 ? -1.344 8.744 -4.105 1.00 94.00 156 ILE A C 1
ATOM 1255 O O . ILE A 1 156 ? -0.656 8.365 -3.156 1.00 94.00 156 ILE A O 1
ATOM 1259 N N . ARG A 1 157 ? -2.049 9.876 -4.072 1.00 91.56 157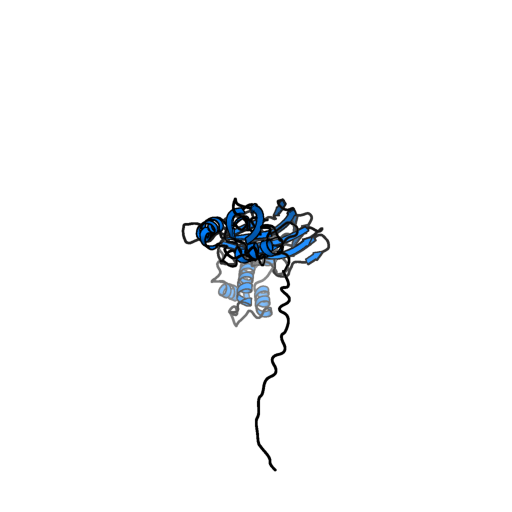 ARG A N 1
ATOM 1260 C CA . ARG A 1 157 ? -2.119 10.724 -2.881 1.00 91.56 157 ARG A CA 1
ATOM 1261 C C . ARG A 1 157 ? -3.027 10.087 -1.837 1.00 91.56 157 ARG A C 1
ATOM 1263 O O . ARG A 1 157 ? -4.234 9.955 -2.042 1.00 91.56 157 ARG A O 1
ATOM 1270 N N . LEU A 1 158 ? -2.423 9.688 -0.725 1.00 91.12 158 LEU A N 1
ATOM 1271 C CA . LEU A 1 158 ? -3.138 9.313 0.491 1.00 91.12 158 LEU A CA 1
ATOM 1272 C C . LEU A 1 158 ? -3.514 10.586 1.272 1.00 91.12 158 LEU A C 1
ATOM 1274 O O . LEU A 1 158 ? -3.035 11.675 0.965 1.00 91.12 158 LEU A O 1
ATOM 1278 N N . GLU A 1 159 ? -4.393 10.456 2.267 1.00 86.81 159 GLU A N 1
ATOM 1279 C CA . GLU A 1 159 ? -4.895 11.592 3.065 1.00 86.81 159 GLU A CA 1
ATOM 1280 C C . GLU A 1 159 ? -3.774 12.346 3.808 1.00 86.81 159 GLU A C 1
ATOM 1282 O O . GLU A 1 159 ? -3.866 13.557 3.998 1.00 86.81 159 GLU A O 1
ATOM 1287 N N . SER A 1 160 ? -2.695 11.643 4.171 1.00 83.81 160 SER A N 1
ATOM 1288 C CA . SER A 1 160 ? -1.476 12.213 4.755 1.00 83.81 160 SER A CA 1
ATOM 1289 C C . SER A 1 160 ? -0.281 12.108 3.793 1.00 83.81 160 SER A C 1
ATOM 1291 O O . SER A 1 160 ? -0.316 11.373 2.806 1.00 83.81 160 SER A O 1
ATOM 1293 N N . THR A 1 161 ? 0.795 12.841 4.084 1.00 82.81 161 THR A N 1
ATOM 1294 C CA . THR A 1 161 ? 2.035 12.893 3.283 1.00 82.81 161 THR A CA 1
ATOM 1295 C C . THR A 1 161 ? 3.265 12.803 4.177 1.00 82.81 161 THR A C 1
ATOM 1297 O O . THR A 1 161 ? 3.182 13.120 5.359 1.00 82.81 161 THR A O 1
ATOM 1300 N N . GLY A 1 162 ? 4.431 12.443 3.636 1.00 85.19 162 GLY A N 1
ATOM 1301 C CA . GLY A 1 162 ? 5.648 12.360 4.453 1.00 85.19 162 GLY A CA 1
ATOM 1302 C C . GLY A 1 162 ? 5.761 11.039 5.217 1.00 85.19 162 GLY A C 1
ATOM 1303 O O . GLY A 1 162 ? 6.146 11.027 6.383 1.00 85.19 162 GLY A O 1
ATOM 1304 N N . PHE A 1 163 ? 5.356 9.928 4.600 1.00 88.44 163 PHE A N 1
ATOM 1305 C CA . PHE A 1 163 ? 5.490 8.601 5.200 1.00 88.44 163 PHE A CA 1
ATOM 1306 C C . PHE A 1 163 ? 6.950 8.154 5.179 1.00 88.44 163 PHE A C 1
ATOM 1308 O O . PHE A 1 163 ? 7.602 8.251 4.147 1.00 88.44 163 PHE A O 1
ATOM 1315 N N . SER A 1 164 ? 7.460 7.621 6.283 1.00 88.56 164 SER A N 1
ATOM 1316 C CA . SER A 1 164 ? 8.771 6.970 6.332 1.00 88.56 164 SER A CA 1
ATOM 1317 C C . SER A 1 164 ? 8.745 5.538 5.794 1.00 88.56 164 SER A C 1
ATOM 1319 O O . SER A 1 164 ? 9.781 5.008 5.409 1.00 88.56 164 SER A O 1
ATOM 1321 N N . SER A 1 165 ? 7.577 4.886 5.821 1.00 89.81 165 SER A N 1
ATOM 1322 C CA . SER A 1 165 ? 7.399 3.498 5.387 1.00 89.81 165 SER A CA 1
ATOM 1323 C C . SER A 1 165 ? 6.010 3.295 4.792 1.00 89.81 165 SER A C 1
ATOM 1325 O O . SER A 1 165 ? 5.023 3.693 5.407 1.00 89.81 165 SER A O 1
ATOM 1327 N N . ILE A 1 166 ? 5.939 2.674 3.617 1.00 93.38 166 ILE A N 1
ATOM 1328 C CA . ILE A 1 166 ? 4.721 2.229 2.944 1.00 93.38 166 ILE A CA 1
ATOM 1329 C C . ILE A 1 166 ? 4.898 0.749 2.599 1.00 93.38 166 ILE A C 1
ATOM 1331 O O . ILE A 1 166 ? 5.928 0.349 2.059 1.00 93.38 166 ILE A O 1
ATOM 1335 N N . THR A 1 167 ? 3.886 -0.070 2.874 1.00 94.00 167 THR A N 1
ATOM 1336 C CA . THR A 1 167 ? 3.861 -1.495 2.528 1.00 94.00 167 THR A CA 1
ATOM 1337 C C . THR A 1 167 ? 2.601 -1.846 1.751 1.00 94.00 167 THR A C 1
ATOM 1339 O O . THR A 1 167 ? 1.529 -1.292 1.990 1.00 94.00 167 THR A O 1
ATOM 1342 N N . ILE A 1 168 ? 2.733 -2.781 0.805 1.00 95.31 168 ILE A N 1
ATOM 1343 C CA . ILE A 1 168 ? 1.597 -3.429 0.144 1.00 95.31 168 ILE A CA 1
ATOM 1344 C C . ILE A 1 168 ? 1.362 -4.753 0.871 1.00 95.31 168 ILE A C 1
ATOM 1346 O O . ILE A 1 168 ? 2.108 -5.711 0.676 1.00 95.31 168 ILE A O 1
ATOM 1350 N N . ASP A 1 169 ? 0.358 -4.795 1.742 1.00 93.38 169 ASP A N 1
ATOM 1351 C CA . ASP A 1 169 ? 0.177 -5.905 2.682 1.00 93.38 169 ASP A CA 1
ATOM 1352 C C . ASP A 1 169 ? -0.601 -7.065 2.060 1.00 93.38 169 ASP A C 1
ATOM 1354 O O . ASP A 1 169 ? -0.276 -8.236 2.267 1.00 93.38 169 ASP A O 1
ATOM 1358 N N . LYS A 1 170 ? -1.682 -6.747 1.336 1.00 94.50 170 LYS A N 1
ATOM 1359 C CA . LYS A 1 170 ? -2.593 -7.732 0.738 1.00 94.50 170 LYS A CA 1
ATOM 1360 C C . LYS A 1 170 ? -3.216 -7.212 -0.549 1.00 94.50 170 LYS A C 1
ATOM 1362 O O . LYS A 1 170 ? -3.386 -6.012 -0.734 1.00 94.50 170 LYS A O 1
ATOM 1367 N N . LYS A 1 171 ? -3.627 -8.150 -1.400 1.00 95.44 171 LYS A N 1
ATOM 1368 C CA . LYS A 1 171 ? -4.405 -7.911 -2.616 1.00 95.44 171 LYS A CA 1
ATOM 1369 C C . LYS A 1 171 ? -5.716 -8.688 -2.542 1.00 95.44 171 LYS A C 1
ATOM 1371 O O . LYS A 1 171 ? -5.715 -9.864 -2.186 1.00 95.44 171 LYS A O 1
ATOM 1376 N N . PHE A 1 172 ? -6.800 -8.039 -2.938 1.00 95.12 172 PHE A N 1
ATOM 1377 C CA . PHE A 1 172 ? -8.141 -8.595 -3.067 1.00 95.12 172 PHE A CA 1
ATOM 1378 C C . PHE A 1 172 ? -8.646 -8.397 -4.498 1.00 95.12 172 PHE A C 1
ATOM 1380 O O . PHE A 1 172 ? -8.221 -7.473 -5.193 1.00 95.12 172 PHE A O 1
ATOM 1387 N N . MET A 1 173 ? -9.569 -9.255 -4.923 1.00 92.94 173 MET A N 1
ATOM 1388 C CA . MET A 1 173 ? -10.289 -9.110 -6.191 1.00 92.94 173 MET A CA 1
ATOM 1389 C C . MET A 1 173 ? -11.754 -8.828 -5.881 1.00 92.94 173 MET A C 1
ATOM 1391 O O . MET A 1 173 ? -12.446 -9.735 -5.437 1.00 92.94 173 MET A O 1
ATOM 1395 N N . ILE A 1 174 ? -12.229 -7.601 -6.085 1.00 91.81 174 ILE A N 1
ATOM 1396 C CA . ILE A 1 174 ? -13.590 -7.173 -5.720 1.00 91.81 174 ILE A CA 1
ATOM 1397 C C . ILE A 1 174 ? -14.268 -6.621 -6.966 1.00 91.81 174 ILE A C 1
ATOM 1399 O O . ILE A 1 174 ? -13.763 -5.659 -7.536 1.00 91.81 174 ILE A O 1
ATOM 1403 N N . ASN A 1 175 ? -15.391 -7.205 -7.393 1.00 86.75 175 ASN A N 1
ATOM 1404 C CA . ASN A 1 175 ? -16.079 -6.819 -8.627 1.00 86.75 175 ASN A CA 1
ATOM 1405 C C . ASN A 1 175 ? -15.128 -6.699 -9.836 1.00 86.75 175 ASN A C 1
ATOM 1407 O O . ASN A 1 175 ? -15.120 -5.699 -10.549 1.00 86.75 175 ASN A O 1
ATOM 1411 N N . HIS A 1 176 ? -14.261 -7.701 -10.021 1.00 85.12 176 HIS A N 1
ATOM 1412 C CA . HIS A 1 176 ? -13.206 -7.731 -11.049 1.00 85.12 176 HIS A CA 1
ATOM 1413 C C . HIS A 1 176 ? -12.140 -6.622 -10.956 1.00 85.12 176 HIS A C 1
ATOM 1415 O O . HIS A 1 176 ? -11.236 -6.591 -11.785 1.00 85.12 176 HIS A O 1
ATOM 1421 N N . SER A 1 177 ? -12.179 -5.757 -9.941 1.00 89.50 177 SER A N 1
ATOM 1422 C CA . SER A 1 177 ? -11.142 -4.762 -9.666 1.00 89.50 177 SER A CA 1
ATOM 1423 C C . SER A 1 177 ? -10.113 -5.288 -8.667 1.00 89.50 177 SER A C 1
ATOM 1425 O O . SER A 1 177 ? -10.441 -5.995 -7.709 1.00 89.50 177 SER A O 1
ATOM 1427 N N . GLU A 1 178 ? -8.853 -4.917 -8.875 1.00 94.94 178 GLU A N 1
ATOM 1428 C CA . GLU A 1 178 ? -7.775 -5.201 -7.931 1.00 94.94 178 GLU A CA 1
ATOM 1429 C C . GLU A 1 178 ? -7.791 -4.158 -6.812 1.00 94.94 178 GLU A C 1
ATOM 1431 O O . GLU A 1 178 ? -7.679 -2.958 -7.069 1.00 94.94 178 GLU A O 1
ATOM 1436 N N . VAL A 1 179 ? -7.921 -4.614 -5.566 1.00 96.50 179 VAL A N 1
ATOM 1437 C CA . VAL A 1 179 ? -7.932 -3.748 -4.382 1.00 96.50 179 VAL A CA 1
ATOM 1438 C C . VAL A 1 179 ? -6.787 -4.130 -3.460 1.00 96.50 179 VAL A C 1
ATOM 1440 O O . VAL A 1 179 ? -6.677 -5.277 -3.033 1.00 96.50 179 VAL A O 1
ATOM 1443 N N . PHE A 1 180 ? -5.929 -3.167 -3.150 1.00 97.12 180 PHE A N 1
ATOM 1444 C CA . PHE A 1 180 ? -4.723 -3.366 -2.355 1.00 97.12 180 PHE A CA 1
ATOM 1445 C C . PHE A 1 180 ? -4.900 -2.775 -0.965 1.00 97.12 180 PHE A C 1
ATOM 1447 O O . PHE A 1 180 ? -5.368 -1.648 -0.822 1.00 97.12 180 PHE A O 1
ATOM 1454 N N . LEU A 1 181 ? -4.505 -3.533 0.052 1.00 97.00 181 LEU A N 1
ATOM 1455 C CA . LEU A 1 181 ? -4.337 -3.036 1.408 1.00 97.00 181 LEU A CA 1
ATOM 1456 C C . LEU A 1 181 ? -2.936 -2.460 1.542 1.00 97.00 181 LEU A C 1
ATOM 1458 O O . LEU A 1 181 ? -1.953 -3.184 1.378 1.00 97.00 181 LEU A O 1
ATOM 1462 N N . ILE A 1 182 ? -2.876 -1.171 1.838 1.00 96.75 182 ILE A N 1
ATOM 1463 C CA . ILE A 1 182 ? -1.645 -0.411 1.997 1.00 96.75 182 ILE A CA 1
ATOM 1464 C C . ILE A 1 182 ? -1.539 0.029 3.448 1.00 96.75 182 ILE A C 1
ATOM 1466 O O . ILE A 1 182 ? -2.501 0.590 3.969 1.00 96.75 182 ILE A O 1
ATOM 1470 N N . SER A 1 183 ? -0.383 -0.162 4.074 1.00 93.69 183 SER A N 1
ATOM 1471 C CA . SER A 1 183 ? -0.073 0.447 5.371 1.00 93.69 183 SER A CA 1
ATOM 1472 C C . SER A 1 183 ? 1.007 1.509 5.198 1.00 93.69 183 SER A C 1
ATOM 1474 O O . SER A 1 183 ? 1.981 1.281 4.486 1.00 93.69 183 SER A O 1
ATOM 1476 N N . ALA A 1 184 ? 0.826 2.684 5.804 1.00 92.19 184 ALA A N 1
ATOM 1477 C CA . ALA A 1 184 ? 1.717 3.831 5.647 1.00 92.19 184 ALA A CA 1
ATOM 1478 C C . ALA A 1 184 ? 1.970 4.543 6.989 1.00 92.19 184 ALA A C 1
ATOM 1480 O O . ALA A 1 184 ? 1.035 5.004 7.641 1.00 92.19 184 ALA A O 1
ATOM 1481 N N . TYR A 1 185 ? 3.240 4.662 7.388 1.00 88.69 185 TYR A N 1
ATOM 1482 C CA . TYR A 1 185 ? 3.674 5.155 8.704 1.00 88.69 185 TYR A CA 1
ATOM 1483 C C . TYR A 1 185 ? 4.629 6.348 8.574 1.00 88.69 185 TYR A C 1
ATOM 1485 O O . TYR A 1 185 ? 5.485 6.353 7.691 1.00 88.69 185 TYR A O 1
ATOM 1493 N N . HIS A 1 186 ? 4.522 7.342 9.466 1.00 81.69 186 HIS A N 1
ATOM 1494 C CA . HIS A 1 186 ? 5.409 8.524 9.505 1.00 81.69 186 HIS A CA 1
ATOM 1495 C C . HIS A 1 186 ? 6.738 8.290 10.230 1.00 81.69 186 HIS A C 1
ATOM 1497 O O . HIS A 1 186 ? 7.715 8.970 9.939 1.00 81.69 186 HIS A O 1
ATOM 1503 N N . ASN A 1 187 ? 6.773 7.326 11.149 1.00 70.44 187 ASN A N 1
ATOM 1504 C CA . ASN A 1 187 ? 7.971 6.894 11.858 1.00 70.44 187 ASN A CA 1
ATOM 1505 C C . ASN A 1 187 ? 8.099 5.373 11.714 1.00 70.44 187 ASN A C 1
ATOM 1507 O O . ASN A 1 187 ? 7.096 4.685 11.534 1.00 70.44 187 ASN A O 1
ATOM 1511 N N . GLN A 1 188 ? 9.307 4.820 11.864 1.00 61.03 188 GLN A N 1
ATOM 1512 C CA . GLN A 1 188 ? 9.512 3.359 11.854 1.00 61.03 188 GLN A CA 1
ATOM 1513 C C . GLN A 1 188 ? 8.763 2.625 12.985 1.00 61.03 188 GLN A C 1
ATOM 1515 O O . GLN A 1 188 ? 8.672 1.398 12.975 1.00 61.03 188 GLN A O 1
ATOM 1520 N N . ASN A 1 189 ? 8.198 3.361 13.945 1.00 55.53 189 ASN A N 1
ATOM 1521 C CA . ASN A 1 189 ? 7.310 2.800 14.948 1.00 55.53 189 ASN A CA 1
ATOM 1522 C C . ASN A 1 189 ? 5.941 2.508 14.327 1.00 55.53 189 ASN A C 1
ATOM 1524 O O . ASN A 1 189 ? 5.179 3.417 13.997 1.00 55.53 189 ASN A O 1
ATOM 1528 N N . LEU A 1 190 ? 5.636 1.213 14.229 1.00 60.25 190 LEU A N 1
ATOM 1529 C CA . LEU A 1 190 ? 4.313 0.647 13.969 1.00 60.25 190 LEU A CA 1
ATOM 1530 C C . LEU A 1 190 ? 3.387 0.975 15.148 1.00 60.25 190 LEU A C 1
ATOM 1532 O O . LEU A 1 190 ? 3.050 0.096 15.945 1.00 60.25 190 LEU A O 1
ATOM 1536 N N . ASP A 1 191 ? 3.034 2.245 15.328 1.00 57.56 191 ASP A N 1
ATOM 1537 C CA . ASP A 1 191 ? 2.129 2.641 16.396 1.00 57.56 191 ASP A CA 1
ATOM 1538 C C . ASP A 1 191 ? 0.726 2.139 16.039 1.00 57.56 191 ASP A C 1
ATOM 1540 O O . ASP A 1 191 ? -0.040 2.780 15.314 1.00 57.56 191 ASP A O 1
ATOM 1544 N N . LYS A 1 192 ? 0.416 0.921 16.506 1.00 57.06 192 LYS A N 1
ATOM 1545 C CA . LYS A 1 192 ? -0.816 0.169 16.210 1.00 57.06 192 LYS A CA 1
ATOM 1546 C C . LYS A 1 192 ? -2.086 0.925 16.608 1.00 57.06 192 LYS A C 1
ATOM 1548 O O . LYS A 1 192 ? -3.180 0.490 16.275 1.00 57.06 192 LYS A O 1
ATOM 1553 N N . ASN A 1 193 ? -1.944 2.035 17.327 1.00 59.19 193 ASN A N 1
ATOM 1554 C CA . ASN A 1 193 ? -3.035 2.842 17.843 1.00 59.19 193 ASN A CA 1
ATOM 1555 C C . ASN A 1 193 ? -3.423 4.024 16.945 1.00 59.19 193 ASN A C 1
ATOM 1557 O O . ASN A 1 193 ? -4.271 4.812 17.354 1.00 59.19 193 ASN A O 1
ATOM 1561 N N . THR A 1 194 ? -2.847 4.154 15.751 1.00 73.38 194 THR A N 1
ATOM 1562 C CA . THR A 1 194 ? -3.203 5.209 14.788 1.00 73.38 194 THR A CA 1
ATOM 1563 C C . THR A 1 194 ? -3.780 4.613 13.515 1.00 73.38 194 THR A C 1
ATOM 1565 O O . THR A 1 194 ? -3.399 3.512 13.136 1.00 73.38 194 THR A O 1
ATOM 1568 N N . ASP A 1 195 ? -4.682 5.330 12.846 1.00 85.06 195 ASP A N 1
ATOM 1569 C CA . ASP A 1 195 ? -5.171 4.943 11.523 1.00 85.06 195 ASP A CA 1
ATOM 1570 C C . ASP A 1 195 ? -4.057 5.130 10.488 1.00 85.06 195 ASP A C 1
ATOM 1572 O O . ASP A 1 195 ? -3.626 6.246 10.209 1.00 85.06 195 ASP A O 1
ATOM 1576 N N . HIS A 1 196 ? -3.573 4.019 9.938 1.00 90.38 196 HIS A N 1
ATOM 1577 C CA . HIS A 1 196 ? -2.416 3.985 9.035 1.00 90.38 196 HIS A CA 1
ATOM 1578 C C . HIS A 1 196 ? -2.629 3.073 7.826 1.00 90.38 196 HIS A C 1
ATOM 1580 O O . HIS A 1 196 ? -1.721 2.909 7.013 1.00 90.38 196 HIS A O 1
ATOM 1586 N N . SER A 1 197 ? -3.803 2.455 7.703 1.00 94.06 197 SER A N 1
ATOM 1587 C CA . SER A 1 197 ? -4.128 1.561 6.600 1.00 94.06 197 SER A CA 1
ATOM 1588 C C . SER A 1 197 ? -5.105 2.201 5.625 1.00 94.06 197 SER A C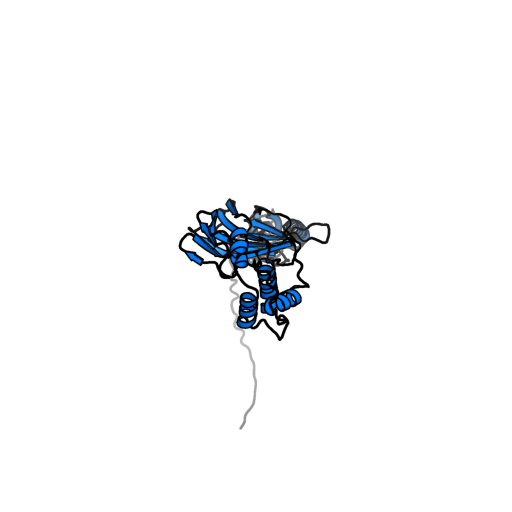 1
ATOM 1590 O O . SER A 1 197 ? -5.974 2.986 5.999 1.00 94.06 197 SER A O 1
ATOM 1592 N N . TYR A 1 198 ? -4.967 1.830 4.359 1.00 96.62 198 TYR A N 1
ATOM 1593 C CA . TYR A 1 198 ? -5.747 2.333 3.240 1.00 96.62 198 TYR A CA 1
ATOM 1594 C C . TYR A 1 198 ? -6.120 1.166 2.330 1.00 96.62 198 TYR A C 1
ATOM 1596 O O . TYR A 1 198 ? -5.343 0.225 2.162 1.00 96.62 198 TYR A O 1
ATOM 1604 N N . LEU A 1 199 ? -7.295 1.232 1.708 1.00 97.12 199 LEU A N 1
ATOM 1605 C CA . LEU A 1 199 ? -7.618 0.392 0.560 1.00 97.12 199 LEU A CA 1
ATOM 1606 C C . LEU A 1 199 ? -7.466 1.233 -0.702 1.00 97.12 199 LEU A C 1
ATOM 1608 O O . LEU A 1 199 ? -8.017 2.331 -0.791 1.00 97.12 199 LEU A O 1
ATOM 1612 N N . VAL A 1 200 ? -6.725 0.701 -1.668 1.00 96.94 200 VAL A N 1
ATOM 1613 C CA . VAL A 1 200 ? -6.485 1.317 -2.972 1.00 96.94 200 VAL A CA 1
ATOM 1614 C C . VAL A 1 200 ? -7.071 0.410 -4.042 1.00 96.94 200 VAL A C 1
ATOM 1616 O O . VAL A 1 200 ? -6.526 -0.658 -4.315 1.00 96.94 200 VAL A O 1
ATOM 1619 N N . ALA A 1 201 ? -8.189 0.817 -4.635 1.00 95.62 201 ALA A N 1
ATOM 1620 C CA . ALA A 1 201 ? -8.761 0.143 -5.794 1.00 95.62 201 ALA A CA 1
ATOM 1621 C C . ALA A 1 201 ? -8.160 0.698 -7.079 1.00 95.62 201 ALA A C 1
ATOM 1623 O O . ALA A 1 201 ? -8.124 1.913 -7.269 1.00 95.62 201 ALA A O 1
ATOM 1624 N N . ILE A 1 202 ? -7.725 -0.193 -7.965 1.00 94.56 202 ILE A N 1
ATOM 1625 C CA . ILE A 1 202 ? -7.219 0.153 -9.291 1.00 94.56 202 ILE A CA 1
ATOM 1626 C C . ILE A 1 202 ? -8.325 -0.090 -10.310 1.00 94.56 202 ILE A C 1
ATOM 1628 O O . ILE A 1 202 ? -8.799 -1.214 -10.470 1.00 94.56 202 ILE A O 1
ATOM 1632 N N . GLU A 1 203 ? -8.724 0.974 -10.999 1.00 87.81 203 GLU A N 1
ATOM 1633 C CA . GLU A 1 203 ? -9.819 0.949 -11.972 1.00 87.81 203 GLU A CA 1
ATOM 1634 C C . GLU A 1 203 ? -9.299 0.920 -13.410 1.00 87.81 203 GLU A C 1
ATOM 1636 O O . GLU A 1 203 ? -9.873 0.269 -14.278 1.00 87.81 203 GLU A O 1
ATOM 1641 N N . SER A 1 204 ? -8.206 1.636 -13.670 1.00 87.44 204 SER A N 1
ATOM 1642 C CA . SER A 1 204 ? -7.503 1.627 -14.952 1.00 87.44 204 SER A CA 1
ATOM 1643 C C . SER A 1 204 ? -6.067 2.125 -14.777 1.00 87.44 204 SER A C 1
ATOM 1645 O O . SER A 1 204 ? -5.641 2.446 -13.669 1.00 87.44 204 SER A O 1
ATOM 1647 N N . ILE A 1 205 ? -5.326 2.245 -15.883 1.00 85.06 205 ILE A N 1
ATOM 1648 C CA . ILE A 1 205 ? -3.913 2.657 -15.908 1.00 85.06 205 ILE A CA 1
ATOM 1649 C C . ILE A 1 205 ? -3.617 3.974 -15.171 1.00 85.06 205 ILE A C 1
ATOM 1651 O O . ILE A 1 205 ? -2.530 4.116 -14.614 1.00 85.06 205 ILE A O 1
ATOM 1655 N N . ASN A 1 206 ? -4.587 4.894 -15.131 1.00 83.44 206 ASN A N 1
ATOM 1656 C CA . ASN A 1 206 ? -4.467 6.224 -14.518 1.00 83.44 206 ASN A CA 1
ATOM 1657 C C . ASN A 1 206 ? -5.642 6.547 -13.574 1.00 83.44 206 ASN A C 1
ATOM 1659 O O . ASN A 1 206 ? -5.881 7.709 -13.241 1.00 83.44 206 ASN A O 1
ATOM 1663 N N . HIS A 1 207 ? -6.442 5.548 -13.193 1.00 88.56 207 HIS A N 1
ATOM 1664 C CA . HIS A 1 207 ? -7.611 5.774 -12.349 1.00 88.56 207 HIS A CA 1
ATOM 1665 C C . HIS A 1 207 ? -7.638 4.796 -11.184 1.00 88.56 207 HIS A C 1
ATOM 1667 O O . HIS A 1 207 ? -7.561 3.581 -11.369 1.00 88.56 207 HIS A O 1
ATOM 1673 N N . PHE A 1 208 ? -7.740 5.353 -9.984 1.00 93.12 208 PHE A N 1
ATOM 1674 C CA . PHE A 1 208 ? -7.743 4.624 -8.729 1.00 93.12 208 PHE A CA 1
ATOM 1675 C C . PHE A 1 208 ? -8.606 5.353 -7.700 1.00 93.12 208 PHE A C 1
ATOM 1677 O O . PHE A 1 208 ? -8.781 6.571 -7.769 1.00 93.12 208 PHE A O 1
ATOM 1684 N N . ALA A 1 209 ? -9.092 4.602 -6.717 1.00 93.25 209 ALA A N 1
ATOM 1685 C CA . ALA A 1 209 ? -9.832 5.122 -5.577 1.00 93.25 209 ALA A CA 1
ATOM 1686 C C . ALA A 1 209 ? -9.135 4.719 -4.276 1.00 93.25 209 ALA A C 1
ATOM 1688 O O . ALA A 1 209 ? -8.800 3.550 -4.076 1.00 93.25 209 ALA A O 1
ATOM 1689 N N . THR A 1 210 ? -8.936 5.687 -3.388 1.00 95.50 210 THR A N 1
ATOM 1690 C CA . THR A 1 210 ? -8.347 5.488 -2.063 1.00 95.50 210 THR A CA 1
ATOM 1691 C C . THR A 1 210 ? -9.414 5.676 -0.993 1.00 95.50 210 THR A C 1
ATOM 1693 O O . THR A 1 210 ? -10.301 6.524 -1.106 1.00 95.50 210 THR A O 1
ATOM 1696 N N . THR A 1 211 ? -9.357 4.874 0.065 1.00 95.62 211 THR A N 1
ATOM 1697 C CA . THR A 1 211 ? -10.173 5.124 1.257 1.00 95.62 211 THR A CA 1
ATOM 1698 C C . THR A 1 211 ? -9.534 6.192 2.136 1.00 95.62 211 THR A C 1
ATOM 1700 O O . THR A 1 211 ? -8.347 6.488 2.012 1.00 95.62 211 THR A O 1
ATOM 1703 N N . LYS A 1 212 ? -10.306 6.703 3.100 1.00 92.69 212 LYS A N 1
ATOM 1704 C CA . LYS A 1 212 ? -9.722 7.338 4.287 1.00 92.69 212 LYS A CA 1
ATOM 1705 C C . LYS A 1 212 ? -8.851 6.345 5.051 1.00 92.69 212 LYS A C 1
ATOM 1707 O O . LYS A 1 212 ? -9.039 5.129 4.901 1.00 92.69 212 LYS A O 1
ATOM 1712 N N . ALA A 1 213 ? -7.942 6.873 5.863 1.00 92.88 213 ALA A N 1
ATOM 1713 C CA . ALA A 1 213 ? -7.150 6.053 6.766 1.00 92.88 213 ALA A CA 1
ATOM 1714 C C . ALA A 1 213 ? -8.064 5.272 7.729 1.00 92.88 213 ALA A C 1
ATOM 1716 O O . ALA A 1 213 ? -9.104 5.768 8.170 1.00 92.88 213 ALA A O 1
ATOM 1717 N N . PHE A 1 214 ? -7.685 4.038 8.043 1.00 92.38 214 PHE A N 1
ATOM 1718 C CA . PHE A 1 214 ? -8.339 3.214 9.053 1.00 92.38 214 PHE A CA 1
ATOM 1719 C C . PHE A 1 214 ? -7.331 2.293 9.741 1.00 92.38 214 PHE A C 1
ATOM 1721 O O . PHE A 1 214 ? -6.217 2.081 9.266 1.00 92.38 214 PHE A O 1
ATOM 1728 N N . SER A 1 215 ? -7.764 1.696 10.844 1.00 90.44 215 SER A N 1
ATOM 1729 C CA . SER A 1 215 ? -7.065 0.626 11.548 1.00 90.44 215 SER A CA 1
ATOM 1730 C C . SER A 1 215 ? -7.898 -0.644 11.540 1.00 90.44 215 SER A C 1
ATOM 1732 O O . SER A 1 215 ? -9.126 -0.583 11.653 1.00 90.44 215 SER A O 1
ATOM 1734 N N . TYR A 1 216 ? -7.248 -1.805 11.471 1.00 91.50 216 TYR A N 1
ATOM 1735 C CA . TYR A 1 216 ? -7.925 -3.100 11.433 1.00 91.50 216 TYR A CA 1
ATOM 1736 C C . TYR A 1 216 ? -7.263 -4.146 12.336 1.00 91.50 216 TYR A C 1
ATOM 1738 O O . TYR A 1 216 ? -6.067 -4.101 12.617 1.00 91.50 216 TYR A O 1
ATOM 1746 N N . GLN A 1 217 ? -8.051 -5.123 12.785 1.00 89.00 217 GLN A N 1
ATOM 1747 C CA . GLN A 1 217 ? -7.539 -6.312 13.459 1.00 89.00 217 GLN A CA 1
ATOM 1748 C C . GLN A 1 217 ? -6.916 -7.249 12.432 1.00 89.00 217 GLN A C 1
ATOM 1750 O O . GLN A 1 217 ? -7.582 -7.666 11.477 1.00 89.00 217 GLN A O 1
ATOM 1755 N N . GLN A 1 218 ? -5.655 -7.625 12.641 1.00 86.69 218 GLN A N 1
ATOM 1756 C CA . GLN A 1 218 ? -4.981 -8.587 11.778 1.00 86.69 218 GLN A CA 1
ATOM 1757 C C . GLN A 1 218 ? -5.822 -9.867 11.635 1.00 86.69 218 GLN A C 1
ATOM 1759 O O . GLN A 1 218 ? -6.408 -10.353 12.598 1.00 86.69 218 GLN A O 1
ATOM 1764 N N . ASN A 1 219 ? -5.891 -10.396 10.412 1.00 88.25 219 ASN A N 1
ATOM 1765 C CA . ASN A 1 219 ? -6.675 -11.586 10.050 1.00 88.25 219 ASN A CA 1
ATOM 1766 C C . ASN A 1 219 ? -8.206 -11.455 10.189 1.00 88.25 219 ASN A C 1
ATOM 1768 O O . ASN A 1 219 ? -8.897 -12.464 10.131 1.00 88.25 219 ASN A O 1
ATOM 1772 N N . SER A 1 220 ? -8.753 -10.240 10.304 1.00 93.31 220 SER A N 1
ATOM 1773 C CA . SER A 1 220 ? -10.21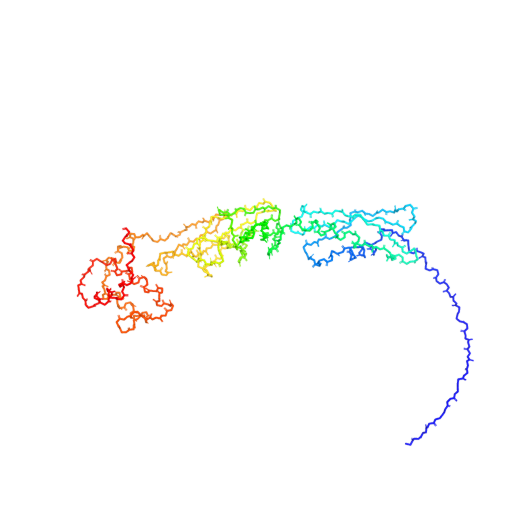2 -10.032 10.359 1.00 93.31 220 SER A CA 1
ATOM 1774 C C . SER A 1 220 ? -10.899 -9.845 9.001 1.00 93.31 220 SER A C 1
ATOM 1776 O O . SER A 1 220 ? -12.124 -9.782 8.949 1.00 93.31 220 SER A O 1
ATOM 1778 N N . PHE A 1 221 ? -10.140 -9.740 7.907 1.00 95.94 221 PHE A N 1
ATOM 1779 C CA . PHE A 1 221 ? -10.705 -9.571 6.568 1.00 95.94 221 PHE A CA 1
ATOM 1780 C C . PHE A 1 221 ? -11.431 -10.828 6.094 1.00 95.94 221 PHE A C 1
ATOM 1782 O O . PHE A 1 221 ? -10.834 -11.897 5.983 1.00 95.94 221 PHE A O 1
ATOM 1789 N N . VAL A 1 222 ? -12.698 -10.652 5.735 1.00 95.56 222 VAL A N 1
ATOM 1790 C CA . VAL A 1 222 ? -13.558 -11.649 5.105 1.00 95.56 222 VAL A CA 1
ATOM 1791 C C . VAL A 1 222 ? -14.076 -11.060 3.800 1.00 95.56 222 VAL A C 1
ATOM 1793 O O . VAL A 1 222 ? -14.733 -10.019 3.798 1.00 95.56 222 VAL A O 1
ATOM 1796 N N . GLN A 1 223 ? -13.773 -11.721 2.686 1.00 93.88 223 GLN A N 1
ATOM 1797 C CA . GLN A 1 223 ? -14.318 -11.356 1.385 1.00 93.88 223 GLN A CA 1
ATOM 1798 C C . GLN A 1 223 ? -15.612 -12.129 1.128 1.00 93.88 223 GLN A C 1
ATOM 1800 O O . GLN A 1 223 ? -15.629 -13.357 1.195 1.00 93.88 223 GLN A O 1
ATOM 1805 N N . THR A 1 224 ? -16.683 -11.411 0.799 1.00 89.88 224 THR A N 1
ATOM 1806 C CA . THR A 1 224 ? -17.999 -11.986 0.483 1.00 89.88 224 THR A CA 1
ATOM 1807 C C . THR A 1 224 ? -18.517 -11.363 -0.803 1.00 89.88 224 THR A C 1
ATOM 1809 O O . THR A 1 224 ? -18.961 -10.213 -0.799 1.00 89.88 224 THR A O 1
ATOM 1812 N N . GLY A 1 225 ? -18.428 -12.114 -1.905 1.00 87.31 225 GLY A N 1
ATOM 1813 C CA . GLY A 1 225 ? -18.739 -11.610 -3.244 1.00 87.31 225 GLY A CA 1
ATOM 1814 C C . GLY A 1 225 ? -17.934 -10.348 -3.559 1.00 87.31 225 GLY A C 1
ATOM 1815 O O . GLY A 1 225 ? -16.706 -10.345 -3.449 1.00 87.31 225 GLY A O 1
ATOM 1816 N N . ASP A 1 226 ? -18.650 -9.265 -3.857 1.00 92.00 226 ASP A N 1
ATOM 1817 C CA . ASP A 1 226 ? -18.099 -7.954 -4.217 1.00 92.00 226 ASP A CA 1
ATOM 1818 C C . ASP A 1 226 ? -17.911 -7.013 -3.018 1.00 92.00 226 ASP A C 1
ATOM 1820 O O . ASP A 1 226 ? -18.032 -5.791 -3.129 1.00 92.00 226 ASP A O 1
ATOM 1824 N N . SER A 1 227 ? -17.617 -7.574 -1.845 1.00 95.19 227 SER A N 1
ATOM 1825 C CA . SER A 1 227 ? -17.376 -6.790 -0.636 1.00 95.19 227 SER A CA 1
ATOM 1826 C C . SER A 1 227 ? -16.280 -7.378 0.247 1.00 95.19 227 SER A C 1
ATOM 1828 O O . SER A 1 227 ? -16.071 -8.593 0.281 1.00 95.19 227 SER A O 1
ATOM 1830 N N . LEU A 1 228 ? -15.610 -6.509 1.008 1.00 96.81 228 LEU A N 1
ATOM 1831 C CA . LEU A 1 228 ? -14.757 -6.904 2.128 1.00 96.81 228 LEU A CA 1
ATOM 1832 C C . LEU A 1 228 ? -15.382 -6.440 3.430 1.00 96.81 228 LEU A C 1
ATOM 1834 O O . LEU A 1 228 ? -15.668 -5.257 3.599 1.00 96.81 228 LEU A O 1
ATOM 1838 N N . ARG A 1 229 ? -15.518 -7.350 4.383 1.00 97.00 229 ARG A N 1
ATOM 1839 C CA . ARG A 1 229 ? -15.891 -7.031 5.755 1.00 97.00 229 ARG A CA 1
ATOM 1840 C C . ARG A 1 229 ? -14.712 -7.306 6.671 1.00 97.00 229 ARG A C 1
ATOM 1842 O O . ARG A 1 229 ? -14.058 -8.334 6.531 1.00 97.00 229 ARG A O 1
ATOM 1849 N N . PHE A 1 230 ? -14.438 -6.405 7.604 1.00 96.31 230 PHE A N 1
ATOM 1850 C CA . PHE A 1 230 ? -13.351 -6.590 8.561 1.00 96.31 230 PHE A CA 1
ATOM 1851 C C . PHE A 1 230 ? -13.594 -5.838 9.863 1.00 96.31 230 PHE A C 1
ATOM 1853 O O . PHE A 1 230 ? -14.398 -4.903 9.931 1.00 96.31 230 PHE A O 1
ATOM 1860 N N . ASN A 1 231 ? -12.889 -6.262 10.906 1.00 94.50 231 ASN A N 1
ATOM 1861 C CA . ASN A 1 231 ? -12.963 -5.638 12.216 1.00 94.50 231 ASN A CA 1
ATOM 1862 C C . ASN A 1 231 ? -11.904 -4.546 12.310 1.00 94.50 231 ASN A C 1
ATOM 1864 O O . ASN A 1 231 ? -10.736 -4.768 11.991 1.00 94.50 231 ASN A O 1
ATOM 1868 N N . GLY A 1 232 ? -12.312 -3.371 12.769 1.00 91.81 232 GLY A N 1
ATOM 1869 C CA . GLY A 1 232 ? -11.402 -2.286 13.085 1.00 91.81 232 GLY A CA 1
ATOM 1870 C C . GLY A 1 232 ? -10.650 -2.501 14.394 1.00 91.81 232 GLY A C 1
ATOM 1871 O O . GLY A 1 232 ? -10.980 -3.398 15.169 1.00 91.81 232 GLY A O 1
ATOM 1872 N N . LEU A 1 233 ? -9.680 -1.638 14.687 1.00 87.31 233 LEU A N 1
ATOM 1873 C CA . LEU A 1 233 ? -9.140 -1.535 16.045 1.00 87.31 233 LEU A CA 1
ATOM 1874 C C . LEU A 1 233 ? -10.045 -0.651 16.908 1.00 87.31 233 LEU A C 1
ATOM 1876 O O . LEU A 1 233 ? -10.608 0.338 16.438 1.00 87.31 233 LEU A O 1
ATOM 1880 N N . ASN A 1 234 ? -10.212 -1.028 18.176 1.00 82.38 234 ASN A N 1
ATOM 1881 C CA . ASN A 1 234 ? -10.787 -0.138 19.174 1.00 82.38 234 ASN A CA 1
ATOM 1882 C C . ASN A 1 234 ? -9.641 0.482 19.975 1.00 82.38 234 ASN A C 1
ATOM 1884 O O . ASN A 1 234 ? -8.907 -0.226 20.657 1.00 82.38 234 ASN A O 1
ATOM 1888 N N . HIS A 1 235 ? -9.504 1.801 19.885 1.00 75.25 235 HIS A N 1
ATOM 1889 C CA . HIS A 1 235 ? -8.456 2.555 20.574 1.00 75.25 235 HIS A CA 1
ATOM 1890 C C . HIS A 1 235 ? -8.790 2.829 22.051 1.00 75.25 235 HIS A C 1
ATOM 1892 O O . HIS A 1 235 ? -7.976 3.404 22.770 1.00 75.25 235 HIS A O 1
ATOM 1898 N N . LYS A 1 236 ? -9.982 2.434 22.525 1.00 79.38 236 LYS A N 1
ATOM 1899 C CA . LYS A 1 236 ? -10.392 2.549 23.929 1.00 79.38 236 LYS A CA 1
ATOM 1900 C C . LYS A 1 236 ? -9.904 1.331 24.703 1.00 79.38 236 LYS A C 1
ATOM 1902 O O . LYS A 1 236 ? -10.382 0.220 24.505 1.00 79.38 236 LYS A O 1
ATOM 1907 N N . TRP A 1 237 ? -8.983 1.559 25.627 1.00 75.12 237 TRP A N 1
ATOM 1908 C CA . TRP A 1 237 ? -8.269 0.515 26.366 1.00 75.12 237 TRP A CA 1
ATOM 1909 C C . TRP A 1 237 ? -9.194 -0.255 27.321 1.00 75.12 237 TRP A C 1
ATOM 1911 O O . TRP A 1 237 ? -8.950 -1.420 27.618 1.00 75.12 237 TRP A O 1
ATOM 1921 N N . TYR A 1 238 ? -10.279 0.387 27.762 1.00 77.44 238 TYR A N 1
ATOM 1922 C CA . TYR A 1 238 ? -11.328 -0.199 28.595 1.00 77.44 238 TYR A CA 1
ATOM 1923 C C . TYR A 1 238 ? -12.431 -0.916 27.804 1.00 77.44 238 TYR A C 1
ATOM 1925 O O . TYR A 1 238 ? -13.324 -1.510 28.409 1.00 77.44 238 TYR A O 1
ATOM 1933 N N . ALA A 1 239 ? -12.428 -0.841 26.471 1.00 80.31 239 ALA A N 1
ATOM 1934 C CA . ALA A 1 239 ? -13.447 -1.508 25.676 1.00 80.31 239 ALA A CA 1
ATOM 1935 C C . ALA A 1 239 ? -13.279 -3.031 25.709 1.00 80.31 239 ALA A C 1
ATOM 1937 O O . ALA A 1 239 ? -12.175 -3.560 25.857 1.00 80.31 239 ALA A O 1
ATOM 1938 N N . GLU A 1 240 ? -14.386 -3.756 25.557 1.00 79.12 240 GLU A N 1
ATOM 1939 C CA . GLU A 1 240 ? -14.325 -5.212 25.488 1.00 79.12 240 GLU A CA 1
ATOM 1940 C C . GLU A 1 240 ? -13.796 -5.679 24.131 1.00 79.12 240 GLU A C 1
ATOM 1942 O O . GLU A 1 240 ? -13.878 -4.976 23.121 1.00 79.12 240 GLU A O 1
ATOM 1947 N N . SER A 1 241 ? -13.283 -6.910 24.087 1.00 76.38 241 SER A N 1
ATOM 1948 C CA . SER A 1 241 ? -12.680 -7.494 22.881 1.00 76.38 241 SER A CA 1
ATOM 1949 C C . SER A 1 241 ? -13.644 -7.604 21.695 1.00 76.38 241 SER A C 1
ATOM 1951 O O . SER A 1 241 ? -13.193 -7.744 20.561 1.00 76.38 241 SER A O 1
ATOM 1953 N N . THR A 1 242 ? -14.956 -7.532 21.933 1.00 81.50 242 THR A N 1
ATOM 1954 C CA . THR A 1 242 ? -16.028 -7.578 20.925 1.00 81.50 242 THR A CA 1
ATOM 1955 C C . THR A 1 242 ? -16.527 -6.202 20.483 1.00 81.50 242 THR A C 1
ATOM 1957 O O . THR A 1 242 ? -17.322 -6.095 19.540 1.00 81.50 242 THR A O 1
ATOM 1960 N N . ASP A 1 243 ? -16.075 -5.138 21.143 1.00 86.50 243 ASP A N 1
ATOM 1961 C CA . ASP A 1 243 ? -16.563 -3.775 20.936 1.00 86.50 243 ASP A CA 1
ATOM 1962 C C . ASP A 1 243 ? -15.764 -3.022 19.867 1.00 86.50 243 ASP A C 1
ATOM 1964 O O . ASP A 1 243 ? -15.632 -1.800 19.901 1.00 86.50 243 ASP A O 1
ATOM 1968 N N . TYR A 1 244 ? -15.201 -3.738 18.902 1.00 89.19 244 TYR A N 1
ATOM 1969 C CA . TYR A 1 244 ? -14.546 -3.131 17.753 1.00 89.19 244 TYR A CA 1
ATOM 1970 C C . TYR A 1 244 ? -15.569 -2.556 16.763 1.00 89.19 244 TYR A C 1
ATOM 1972 O O . TYR A 1 244 ? -16.695 -3.068 16.648 1.00 89.19 244 TYR A O 1
ATOM 1980 N N . PRO A 1 245 ? -15.182 -1.511 16.007 1.00 92.56 245 PRO A N 1
ATOM 1981 C CA . PRO A 1 245 ? -15.970 -1.097 14.865 1.00 92.56 245 PRO A CA 1
ATOM 1982 C C . PRO A 1 245 ? -15.885 -2.173 13.778 1.00 92.56 245 PRO A C 1
ATOM 1984 O O . PRO A 1 245 ? -14.898 -2.899 13.680 1.00 92.56 245 PRO A O 1
ATOM 1987 N N . VAL A 1 246 ? -16.916 -2.283 12.948 1.00 95.56 246 VAL A N 1
ATOM 1988 C CA . VAL A 1 246 ? -16.920 -3.192 11.795 1.00 95.56 246 VAL A CA 1
ATOM 1989 C C . VAL A 1 246 ? -17.034 -2.355 10.540 1.00 95.56 246 VAL A C 1
ATOM 1991 O O . VAL A 1 246 ? -17.921 -1.503 10.429 1.00 95.56 246 VAL A O 1
ATOM 1994 N N . TYR A 1 247 ? -16.140 -2.626 9.601 1.00 97.19 247 TYR A N 1
ATOM 1995 C CA . TYR A 1 247 ? -16.084 -1.960 8.318 1.00 97.19 247 TYR A CA 1
ATOM 1996 C C . TYR A 1 247 ? -16.592 -2.877 7.207 1.00 97.19 247 TYR A C 1
ATOM 1998 O O . TYR A 1 247 ? -16.398 -4.094 7.245 1.00 97.19 247 TYR A O 1
ATOM 2006 N N . LEU A 1 248 ? -17.236 -2.264 6.221 1.00 97.19 248 LEU A N 1
ATOM 2007 C CA . LEU A 1 248 ? -17.631 -2.855 4.955 1.00 97.19 248 LEU A CA 1
ATOM 2008 C C . LEU A 1 248 ? -17.032 -2.004 3.841 1.00 97.19 248 LEU A C 1
ATOM 2010 O O . LEU A 1 248 ? -17.350 -0.824 3.719 1.00 97.19 248 LEU A O 1
ATOM 2014 N N . TYR A 1 249 ? -16.176 -2.601 3.031 1.00 97.12 249 TYR A N 1
ATOM 2015 C CA . TYR A 1 249 ? -15.734 -2.021 1.780 1.00 97.12 249 TYR A CA 1
ATOM 2016 C C . TYR A 1 249 ? -16.570 -2.601 0.645 1.00 97.12 249 TYR A C 1
ATOM 2018 O O . TYR A 1 249 ? -16.522 -3.805 0.386 1.00 97.12 249 TYR A O 1
ATOM 2026 N N . GLN A 1 250 ? -17.343 -1.750 -0.018 1.00 94.69 250 GLN A N 1
ATOM 2027 C CA . GLN A 1 250 ? -18.192 -2.118 -1.147 1.00 94.69 250 GLN A CA 1
ATOM 2028 C C . GLN A 1 250 ? -18.346 -0.909 -2.069 1.00 94.69 250 GLN A C 1
ATOM 2030 O O . GLN A 1 250 ? -18.366 0.229 -1.602 1.00 94.69 250 GLN A O 1
ATOM 2035 N N . ASN A 1 251 ? -18.445 -1.135 -3.382 1.00 90.62 251 ASN A N 1
ATOM 2036 C CA . ASN A 1 251 ? -18.609 -0.064 -4.375 1.00 90.62 251 ASN A CA 1
ATOM 2037 C C . ASN A 1 251 ? -17.553 1.048 -4.248 1.00 90.62 251 ASN A C 1
ATOM 2039 O O . ASN A 1 251 ? -17.849 2.223 -4.456 1.00 90.62 251 ASN A O 1
ATOM 2043 N N . ARG A 1 252 ? -16.316 0.664 -3.901 1.00 89.62 252 ARG A N 1
ATOM 2044 C CA . ARG A 1 252 ? -15.159 1.554 -3.695 1.00 89.62 252 ARG A CA 1
ATOM 2045 C C . ARG A 1 252 ? -15.254 2.493 -2.497 1.00 89.62 252 ARG A C 1
ATOM 2047 O O . ARG A 1 252 ? -14.416 3.376 -2.337 1.00 89.62 252 ARG A O 1
ATOM 2054 N N . GLN A 1 253 ? -16.238 2.292 -1.633 1.00 93.06 253 GLN A N 1
ATOM 2055 C CA . GLN A 1 253 ? -16.412 3.079 -0.426 1.00 93.06 253 GLN A CA 1
ATOM 2056 C C . GLN A 1 253 ? -16.180 2.212 0.800 1.00 93.06 253 GLN A C 1
ATOM 2058 O O . GLN A 1 253 ? -16.632 1.070 0.873 1.00 93.06 253 GLN A O 1
ATOM 2063 N N . LEU A 1 254 ? -15.481 2.784 1.776 1.00 95.62 254 LEU A N 1
ATOM 2064 C CA . LEU A 1 254 ? -15.347 2.197 3.097 1.00 95.62 254 LEU A CA 1
ATOM 2065 C C . LEU A 1 254 ? -16.442 2.755 4.003 1.00 95.62 254 LEU A C 1
ATOM 2067 O O . LEU A 1 254 ? -16.450 3.941 4.326 1.00 95.62 254 LEU A O 1
ATOM 2071 N N . LEU A 1 255 ? -17.350 1.885 4.427 1.00 95.88 255 LEU A N 1
ATOM 2072 C CA . LEU A 1 255 ? -18.451 2.211 5.319 1.00 95.88 255 LEU A CA 1
ATOM 2073 C C . LEU A 1 255 ? -18.206 1.586 6.688 1.00 95.88 255 LEU A C 1
ATOM 2075 O O . LEU A 1 255 ? -17.888 0.404 6.810 1.00 95.88 255 LEU A O 1
ATOM 2079 N N . LYS A 1 256 ? -18.402 2.370 7.746 1.00 95.00 256 LYS A N 1
ATOM 2080 C CA . LYS A 1 256 ? -18.440 1.858 9.116 1.00 95.00 256 LYS A CA 1
ATOM 2081 C C . LYS A 1 256 ? -19.862 1.379 9.409 1.00 95.00 256 LYS A C 1
ATOM 2083 O O . LYS A 1 256 ? -20.740 2.195 9.663 1.00 95.00 256 LYS A O 1
ATOM 2088 N N . ILE A 1 257 ? -20.088 0.067 9.349 1.00 95.81 257 ILE A N 1
ATOM 2089 C CA . ILE A 1 257 ? -21.417 -0.548 9.543 1.00 95.81 257 ILE A CA 1
ATOM 2090 C C . ILE A 1 257 ? -21.728 -0.853 11.013 1.00 95.81 257 ILE A C 1
ATOM 2092 O O . ILE A 1 257 ? -22.886 -1.017 11.385 1.00 95.81 257 ILE A O 1
ATOM 2096 N N . LYS A 1 258 ? -20.698 -0.908 11.862 1.00 93.69 258 LYS A N 1
ATOM 2097 C CA . LYS A 1 258 ? -20.830 -0.924 13.322 1.00 93.69 258 LYS A CA 1
ATOM 2098 C C . LYS A 1 258 ? -19.837 0.076 13.892 1.00 93.69 258 LYS A C 1
ATOM 2100 O O . LYS A 1 258 ? -18.637 -0.057 13.661 1.00 93.69 258 LYS A O 1
ATOM 2105 N N . SER A 1 259 ? -20.327 1.059 14.636 1.00 90.31 259 SER A N 1
ATOM 2106 C CA . SER A 1 259 ? -19.474 1.983 15.385 1.00 90.31 259 SER A CA 1
ATOM 2107 C C . SER A 1 259 ? -18.994 1.356 16.690 1.00 90.31 259 SER A C 1
ATOM 2109 O O . SER A 1 259 ? -19.627 0.446 17.226 1.00 90.31 259 SER A O 1
ATOM 2111 N N . THR A 1 260 ? -17.877 1.860 17.213 1.00 88.81 260 THR A N 1
ATOM 2112 C CA . THR A 1 260 ? -17.498 1.605 18.604 1.00 88.81 260 THR A CA 1
ATOM 2113 C C . THR A 1 260 ? -18.573 2.148 19.539 1.00 88.81 260 THR A C 1
ATOM 2115 O O . THR A 1 260 ? -19.259 3.124 19.221 1.00 88.81 260 THR A O 1
ATOM 2118 N N . LEU A 1 261 ? -18.730 1.515 20.701 1.00 89.94 261 LEU A N 1
ATOM 2119 C CA . LEU A 1 261 ? -19.672 1.997 21.705 1.00 89.94 261 LEU A CA 1
ATOM 2120 C C . LEU A 1 261 ? -19.201 3.357 22.265 1.00 89.94 261 LEU A C 1
ATOM 2122 O O . LEU A 1 261 ? -17.989 3.584 22.403 1.00 89.94 261 LEU A O 1
ATOM 2126 N N . PRO A 1 262 ? -20.126 4.288 22.559 1.00 89.06 262 PRO A N 1
ATOM 2127 C CA . PRO A 1 262 ? -19.785 5.604 23.094 1.00 89.06 262 PRO A CA 1
ATOM 2128 C C . PRO A 1 262 ? -19.291 5.507 24.543 1.00 89.06 262 PRO A C 1
ATOM 2130 O O . PRO A 1 262 ? -19.591 4.546 25.245 1.00 89.06 262 PRO A O 1
ATOM 2133 N N . ASP A 1 263 ? -18.577 6.524 25.026 1.00 86.31 263 ASP A N 1
ATOM 2134 C CA . ASP A 1 263 ? -18.041 6.529 26.400 1.00 86.31 263 ASP A CA 1
ATOM 2135 C C . ASP A 1 263 ? -19.156 6.441 27.445 1.00 86.31 263 ASP A C 1
ATOM 2137 O O . ASP A 1 263 ? -19.026 5.730 28.436 1.00 86.31 263 ASP A O 1
ATOM 2141 N N . SER A 1 264 ? -20.308 7.060 27.170 1.00 89.75 264 SER A N 1
ATOM 2142 C CA . SER A 1 264 ? -21.503 6.987 28.018 1.00 89.75 264 SER A CA 1
ATOM 2143 C C . SER A 1 264 ? -21.997 5.557 28.252 1.00 89.75 264 SER A C 1
ATOM 2145 O O . SER A 1 264 ? -22.509 5.257 29.330 1.00 89.75 264 SER A O 1
ATOM 2147 N N . TYR A 1 265 ? -21.822 4.653 27.283 1.00 91.50 265 TYR A N 1
ATOM 2148 C CA . TYR A 1 265 ? -22.138 3.239 27.470 1.00 91.50 265 TYR A CA 1
ATOM 2149 C C . TYR A 1 265 ? -21.232 2.620 28.541 1.00 91.50 265 TYR A C 1
ATOM 2151 O O . TYR A 1 265 ? -21.728 1.994 29.479 1.00 91.50 265 TYR A O 1
ATOM 2159 N N . TYR A 1 266 ? -19.919 2.837 28.432 1.00 89.06 266 TYR A N 1
ATOM 2160 C CA . TYR A 1 266 ? -18.931 2.290 29.362 1.00 89.06 266 TYR A CA 1
ATOM 2161 C C . TYR A 1 266 ? -19.047 2.908 30.751 1.00 89.06 266 TYR A C 1
ATOM 2163 O O . TYR A 1 266 ? -19.044 2.174 31.734 1.00 89.06 266 TYR A O 1
ATOM 2171 N N . LEU A 1 267 ? -19.264 4.223 30.837 1.00 87.62 267 LEU A N 1
ATOM 2172 C CA . LEU A 1 267 ? -19.562 4.915 32.090 1.00 87.62 267 LEU A CA 1
ATOM 2173 C C . LEU A 1 267 ? -20.766 4.278 32.792 1.00 87.62 267 LEU A C 1
ATOM 2175 O O . LEU A 1 267 ? -20.662 3.853 33.937 1.00 87.62 267 LEU A O 1
ATOM 2179 N N . ASN A 1 268 ? -21.892 4.119 32.092 1.00 89.69 268 ASN A N 1
ATOM 2180 C CA . ASN A 1 268 ? -23.096 3.514 32.665 1.00 89.69 268 ASN A CA 1
ATOM 2181 C C . ASN A 1 268 ? -22.911 2.044 33.057 1.00 89.69 268 ASN A C 1
ATOM 2183 O O . ASN A 1 268 ? -23.519 1.581 34.026 1.00 89.69 268 ASN A O 1
ATOM 2187 N N . LYS A 1 269 ? -22.109 1.300 32.291 1.00 90.50 269 LYS A N 1
ATOM 2188 C CA . LYS A 1 269 ? -21.787 -0.100 32.566 1.00 90.50 269 LYS A CA 1
ATOM 2189 C C . LYS A 1 269 ? -20.929 -0.224 33.820 1.00 90.50 269 LYS A C 1
ATOM 2191 O O . LYS A 1 269 ? -21.322 -0.929 34.744 1.00 90.50 269 LYS A O 1
ATOM 2196 N N . PHE A 1 270 ? -19.799 0.475 33.866 1.00 90.00 270 PHE A N 1
ATOM 2197 C CA . PHE A 1 270 ? -18.825 0.383 34.953 1.00 90.00 270 PHE A CA 1
ATOM 2198 C C . PHE A 1 270 ? -19.336 1.011 36.250 1.00 90.00 270 PHE A C 1
ATOM 2200 O O . PHE A 1 270 ? -19.074 0.469 37.319 1.00 90.00 270 PHE A O 1
ATOM 2207 N N . ASN A 1 271 ? -20.196 2.032 36.170 1.00 89.62 271 ASN A N 1
ATOM 2208 C CA . ASN A 1 271 ? -20.864 2.625 37.332 1.00 89.62 271 ASN A CA 1
ATOM 2209 C C . ASN A 1 271 ? -21.676 1.608 38.158 1.00 89.62 271 ASN A C 1
ATOM 2211 O O . ASN A 1 271 ? -21.868 1.796 39.358 1.00 89.62 271 ASN A O 1
ATOM 2215 N N . LYS A 1 272 ? -22.134 0.516 37.530 1.00 90.62 272 LYS A N 1
ATOM 2216 C CA . LYS A 1 272 ? -22.911 -0.558 38.173 1.00 90.62 272 LYS A CA 1
ATOM 2217 C C . LYS A 1 272 ? -22.052 -1.702 38.719 1.00 90.62 272 LYS A C 1
ATOM 2219 O O . LYS A 1 272 ? -22.599 -2.604 39.348 1.00 90.62 272 LYS A O 1
ATOM 2224 N N . ILE A 1 273 ? -20.747 -1.697 38.452 1.00 90.88 273 ILE A N 1
ATOM 2225 C CA . ILE A 1 273 ? -19.821 -2.743 38.894 1.00 90.88 273 ILE A CA 1
ATOM 2226 C C . ILE A 1 273 ? -19.292 -2.389 40.290 1.00 90.88 273 ILE A C 1
ATOM 2228 O O . ILE A 1 273 ? -19.104 -1.217 40.610 1.00 90.88 273 ILE A O 1
ATOM 2232 N N . THR A 1 274 ? -19.049 -3.394 41.134 1.00 91.94 274 THR A N 1
ATOM 2233 C CA . THR A 1 274 ? -18.408 -3.207 42.447 1.00 91.94 274 THR A CA 1
ATOM 2234 C C . THR A 1 274 ? -16.923 -3.571 42.420 1.00 91.94 274 THR A C 1
ATOM 2236 O O . THR A 1 274 ? -16.462 -4.347 41.579 1.00 91.94 274 THR A O 1
ATOM 2239 N N . ALA A 1 275 ? -16.156 -3.067 43.390 1.00 92.31 275 ALA A N 1
ATOM 2240 C CA . ALA A 1 275 ? -14.740 -3.409 43.534 1.00 92.31 275 ALA A CA 1
ATOM 2241 C C . ALA A 1 275 ? -14.500 -4.929 43.672 1.00 92.31 275 ALA A C 1
ATOM 2243 O O . ALA A 1 275 ? -13.524 -5.464 43.147 1.00 92.31 275 ALA A O 1
ATOM 2244 N N . GLU A 1 276 ? -15.402 -5.655 44.339 1.00 93.44 276 GLU A N 1
ATOM 2245 C CA . GLU A 1 276 ? -15.331 -7.115 44.481 1.00 93.44 276 GLU A CA 1
ATOM 2246 C C . GLU A 1 276 ? -15.460 -7.830 43.136 1.00 93.44 276 GLU A C 1
ATOM 2248 O O . GLU A 1 276 ? -14.773 -8.826 42.901 1.00 93.44 276 GLU A O 1
ATOM 2253 N N . GLN A 1 277 ? -16.325 -7.329 42.251 1.00 93.69 277 GLN A N 1
ATOM 2254 C CA . GLN A 1 277 ? -16.522 -7.903 40.923 1.00 93.69 277 GLN A CA 1
ATOM 2255 C C . GLN A 1 277 ? -15.280 -7.711 40.051 1.00 93.69 277 GLN A C 1
ATOM 2257 O O . GLN A 1 277 ? -14.858 -8.668 39.403 1.00 93.69 277 GLN A O 1
ATOM 2262 N N . ILE A 1 278 ? -14.645 -6.536 40.108 1.00 92.69 278 ILE A N 1
ATOM 2263 C CA . ILE A 1 278 ? -13.380 -6.279 39.404 1.00 92.69 278 ILE A CA 1
ATOM 2264 C C . ILE A 1 278 ? -12.286 -7.215 39.937 1.00 92.69 278 ILE A C 1
ATOM 2266 O O . ILE A 1 278 ? -11.674 -7.939 39.161 1.00 92.69 278 ILE A O 1
ATOM 2270 N N . ILE A 1 279 ? -12.083 -7.314 41.260 1.00 92.81 279 ILE A N 1
ATOM 2271 C CA . ILE A 1 279 ? -11.091 -8.249 41.835 1.00 92.81 279 ILE A CA 1
ATOM 2272 C C . ILE A 1 279 ? -11.378 -9.702 41.436 1.00 92.81 279 ILE A C 1
ATOM 2274 O O . ILE A 1 279 ? -10.449 -10.465 41.161 1.00 92.81 279 ILE A O 1
ATOM 2278 N N . LYS A 1 280 ? -12.653 -10.106 41.382 1.00 93.44 280 LYS A N 1
ATOM 2279 C CA . LYS A 1 280 ? -13.038 -11.443 40.918 1.00 93.44 280 LYS A CA 1
ATOM 2280 C C . LYS A 1 280 ? -12.641 -11.669 39.455 1.00 93.44 280 LYS A C 1
ATOM 2282 O O . LYS A 1 280 ? -12.171 -12.759 39.141 1.00 93.44 280 LYS A O 1
ATOM 2287 N N . GLN A 1 281 ? -12.780 -10.664 38.590 1.00 92.19 281 GLN A N 1
ATOM 2288 C CA . GLN A 1 281 ? -12.336 -10.733 37.193 1.00 92.19 281 GLN A CA 1
ATOM 2289 C C . GLN A 1 281 ? -10.810 -10.811 37.083 1.00 92.19 281 GLN A C 1
ATOM 2291 O O . GLN A 1 281 ? -10.309 -11.720 36.429 1.00 92.19 281 GLN A O 1
ATOM 2296 N N . VAL A 1 282 ? -10.070 -9.960 37.806 1.00 91.56 282 VAL A N 1
ATOM 2297 C CA . VAL A 1 282 ? -8.594 -9.999 37.836 1.00 91.56 282 VAL A CA 1
ATOM 2298 C C . VAL A 1 282 ? -8.089 -11.394 38.228 1.00 91.56 282 VAL A C 1
ATOM 2300 O O . VAL A 1 282 ? -7.149 -11.909 37.622 1.00 91.56 282 VAL A O 1
ATOM 2303 N N . LYS A 1 283 ? -8.735 -12.026 39.220 1.00 91.75 283 LYS A N 1
ATOM 2304 C CA . LYS A 1 283 ? -8.443 -13.404 39.646 1.00 91.75 283 LYS A CA 1
ATOM 2305 C C . LYS A 1 283 ? -8.762 -14.432 38.565 1.00 91.75 283 LYS A C 1
ATOM 2307 O O . LYS A 1 283 ? -7.929 -15.291 38.301 1.00 91.75 283 LYS A O 1
ATOM 2312 N N . ALA A 1 284 ? -9.949 -14.356 37.962 1.00 91.06 284 ALA A N 1
ATOM 2313 C CA . ALA A 1 284 ? -10.376 -15.286 36.916 1.00 91.06 284 ALA A CA 1
ATOM 2314 C C . ALA A 1 284 ? -9.450 -15.239 35.690 1.00 91.06 284 ALA A C 1
ATOM 2316 O O . ALA A 1 284 ? -9.169 -16.269 35.087 1.00 91.06 284 ALA A O 1
ATOM 2317 N N . ASP A 1 285 ? -8.918 -14.059 35.385 1.00 88.62 285 ASP A N 1
ATOM 2318 C CA . ASP A 1 285 ? -7.960 -13.836 34.308 1.00 88.62 285 ASP A CA 1
ATOM 2319 C C . ASP A 1 285 ? -6.527 -14.286 34.632 1.00 88.62 285 ASP A C 1
ATOM 2321 O O . ASP A 1 285 ? -5.642 -14.136 33.789 1.00 88.62 285 ASP A O 1
ATOM 2325 N N . GLY A 1 286 ? -6.272 -14.803 35.841 1.00 90.00 286 GLY A N 1
ATOM 2326 C CA . GLY A 1 286 ? -4.933 -15.195 36.290 1.00 90.00 286 GLY A CA 1
ATOM 2327 C C . GLY A 1 286 ? -3.983 -14.011 36.491 1.00 90.00 286 GLY A C 1
ATOM 2328 O O . GLY A 1 286 ? -2.771 -14.193 36.549 1.00 90.00 286 GLY A O 1
ATOM 2329 N N . CYS A 1 287 ? -4.517 -12.791 36.596 1.00 91.94 287 CYS A N 1
ATOM 2330 C CA . CYS A 1 287 ? -3.732 -11.561 36.672 1.00 91.94 287 CYS A CA 1
ATOM 2331 C C . CYS A 1 287 ? -3.557 -11.018 38.092 1.00 91.94 287 CYS A C 1
ATOM 2333 O O . CYS A 1 287 ? -3.071 -9.898 38.257 1.00 91.94 287 CYS A O 1
ATOM 2335 N N . LEU A 1 288 ? -3.925 -11.794 39.114 1.00 90.38 288 LEU A N 1
ATOM 2336 C CA . LEU A 1 288 ? -3.691 -11.451 40.514 1.00 90.38 288 LEU A CA 1
ATOM 2337 C C . LEU A 1 288 ? -2.530 -12.272 41.085 1.00 90.38 288 LEU A C 1
ATOM 2339 O O . LEU A 1 288 ? -2.570 -13.499 41.055 1.00 90.38 288 LEU A O 1
ATOM 2343 N N . ASN A 1 289 ? -1.542 -11.595 41.667 1.00 85.62 289 ASN A N 1
ATOM 2344 C CA . ASN A 1 289 ? -0.462 -12.200 42.439 1.00 85.62 289 ASN A CA 1
ATOM 2345 C C . ASN A 1 289 ? -0.445 -11.609 43.852 1.00 85.62 289 ASN A C 1
ATOM 2347 O O . ASN A 1 289 ? 0.020 -10.486 44.057 1.00 85.62 289 ASN A O 1
ATOM 2351 N N . GLY A 1 290 ? -1.002 -12.344 44.817 1.00 84.12 290 GLY A N 1
ATOM 2352 C CA . GLY A 1 290 ? -1.234 -11.826 46.165 1.00 84.12 290 GLY A CA 1
ATOM 2353 C C . GLY A 1 290 ? -2.113 -10.572 46.131 1.00 84.12 290 GLY A C 1
ATOM 2354 O O . GLY A 1 290 ? -3.263 -10.631 45.694 1.00 84.12 290 GLY A O 1
ATOM 2355 N N . ASP A 1 291 ? -1.546 -9.441 46.554 1.00 83.00 291 ASP A N 1
ATOM 2356 C CA . ASP A 1 291 ? -2.214 -8.135 46.575 1.00 83.00 291 ASP A CA 1
ATOM 2357 C C . ASP A 1 291 ? -1.821 -7.214 45.402 1.00 83.00 291 ASP A C 1
ATOM 2359 O O . ASP A 1 291 ? -2.112 -6.020 45.423 1.00 83.00 291 ASP A O 1
ATOM 2363 N N . GLN A 1 292 ? -1.166 -7.748 44.366 1.00 84.88 292 GLN A N 1
ATOM 2364 C CA . GLN A 1 292 ? -0.688 -6.982 43.212 1.00 84.88 292 GLN A CA 1
ATOM 2365 C C . GLN A 1 292 ? -1.134 -7.588 41.879 1.00 84.88 292 GLN A C 1
ATOM 2367 O O . GLN A 1 292 ? -1.538 -8.749 41.791 1.00 84.88 292 GLN A O 1
ATOM 2372 N N . PHE A 1 293 ? -1.044 -6.794 40.810 1.00 86.62 293 PHE A N 1
ATOM 2373 C CA . PHE A 1 293 ? -1.206 -7.314 39.456 1.00 86.62 293 PHE A CA 1
ATOM 2374 C C . PHE A 1 293 ? -0.007 -8.187 39.090 1.00 86.62 293 PHE A C 1
ATOM 2376 O O . PHE A 1 293 ? 1.139 -7.819 39.346 1.00 86.62 293 PHE A O 1
ATOM 2383 N N . TYR A 1 294 ? -0.268 -9.324 38.455 1.00 86.19 294 TYR A N 1
ATOM 2384 C CA . TYR A 1 294 ? 0.781 -10.182 37.923 1.00 86.19 294 TYR A CA 1
ATOM 2385 C C . TYR A 1 294 ? 1.524 -9.484 36.772 1.00 86.19 294 TYR A C 1
ATOM 2387 O O . TYR A 1 294 ? 0.907 -8.887 35.888 1.00 86.19 294 TYR A O 1
ATOM 2395 N N . SER A 1 295 ? 2.856 -9.562 36.780 1.00 78.25 295 SER A N 1
ATOM 2396 C CA . SER A 1 295 ? 3.722 -8.911 35.793 1.00 78.25 295 SER A CA 1
ATOM 2397 C C . SER A 1 295 ? 3.906 -9.799 34.560 1.00 78.25 295 SER A C 1
ATOM 2399 O O . SER A 1 295 ? 4.879 -10.541 34.460 1.00 78.25 295 SER A O 1
ATOM 2401 N N . SER A 1 296 ? 2.967 -9.724 33.618 1.00 82.06 296 SER A N 1
ATOM 2402 C CA . SER A 1 296 ? 3.091 -10.308 32.274 1.00 82.06 296 SER A CA 1
ATOM 2403 C C . SER A 1 296 ? 2.542 -9.346 31.221 1.00 82.06 296 SER A C 1
ATOM 2405 O O . SER A 1 296 ? 1.751 -8.461 31.556 1.00 82.06 296 SER A O 1
ATOM 2407 N N . ASP A 1 297 ? 2.907 -9.521 29.951 1.00 72.56 297 ASP A N 1
ATOM 2408 C CA . ASP A 1 297 ? 2.413 -8.671 28.855 1.00 72.56 297 ASP A CA 1
ATOM 2409 C C . ASP A 1 297 ? 0.880 -8.690 28.757 1.00 72.56 297 ASP A C 1
ATOM 2411 O O . ASP A 1 297 ? 0.232 -7.645 28.657 1.00 72.56 297 ASP A O 1
ATOM 2415 N N . ILE A 1 298 ? 0.285 -9.882 28.886 1.00 74.56 298 ILE A N 1
ATOM 2416 C CA . ILE A 1 298 ? -1.170 -10.088 28.853 1.00 74.56 298 ILE A CA 1
ATOM 2417 C C . ILE A 1 298 ? -1.843 -9.353 30.019 1.00 74.56 298 ILE A C 1
ATOM 2419 O O . ILE A 1 298 ? -2.844 -8.657 29.833 1.00 74.56 298 ILE A O 1
ATOM 2423 N N . CYS A 1 299 ? -1.287 -9.475 31.226 1.00 83.75 299 CYS A N 1
ATOM 2424 C CA . CYS A 1 299 ? -1.843 -8.808 32.398 1.00 83.75 299 CYS A CA 1
ATOM 2425 C C . CYS A 1 299 ? -1.579 -7.303 32.403 1.00 83.75 299 CYS A C 1
ATOM 2427 O O . CYS A 1 299 ? -2.384 -6.566 32.962 1.00 83.75 299 CYS A O 1
ATOM 2429 N N . SER A 1 300 ? -0.526 -6.823 31.740 1.00 76.94 300 SER A N 1
ATOM 2430 C CA . SER A 1 300 ? -0.207 -5.394 31.650 1.00 76.94 300 SER A CA 1
ATOM 2431 C C . SER A 1 300 ? -1.253 -4.623 30.844 1.00 76.94 300 SER A C 1
ATOM 2433 O O . SER A 1 300 ? -1.667 -3.542 31.257 1.00 76.94 300 SER A O 1
ATOM 2435 N N . GLN A 1 301 ? -1.759 -5.202 29.750 1.00 73.06 301 GLN A N 1
ATOM 2436 C CA . GLN A 1 301 ? -2.862 -4.607 28.983 1.00 73.06 301 GLN A CA 1
ATOM 2437 C C . GLN A 1 301 ? -4.179 -4.632 29.771 1.00 73.06 301 GLN A C 1
ATOM 2439 O O . GLN A 1 301 ? -4.867 -3.618 29.885 1.00 73.06 301 GLN A O 1
ATOM 2444 N N . LYS A 1 302 ? -4.508 -5.777 30.380 1.00 83.44 302 LYS A N 1
ATOM 2445 C CA . LYS A 1 302 ? -5.736 -5.943 31.174 1.00 83.44 302 LYS A CA 1
ATOM 2446 C C . LYS A 1 302 ? -5.752 -5.070 32.431 1.00 83.44 302 LYS A C 1
ATOM 2448 O O . LYS A 1 302 ? -6.794 -4.542 32.801 1.00 83.44 302 LYS A O 1
ATOM 2453 N N . LYS A 1 303 ? -4.594 -4.866 33.062 1.00 86.25 303 LYS A N 1
ATOM 2454 C CA . LYS A 1 303 ? -4.406 -3.990 34.226 1.00 86.25 303 LYS A CA 1
ATOM 2455 C C . LYS A 1 303 ? -4.911 -2.572 33.972 1.00 86.25 303 LYS A C 1
ATOM 2457 O O . LYS A 1 303 ? -5.594 -2.018 34.828 1.00 86.25 303 LYS A O 1
ATOM 2462 N N . ILE A 1 304 ? -4.610 -2.003 32.803 1.00 82.50 304 ILE A N 1
ATOM 2463 C CA . ILE A 1 304 ? -5.056 -0.652 32.434 1.00 82.50 304 ILE A CA 1
ATOM 2464 C C . ILE A 1 304 ? -6.584 -0.589 32.398 1.00 82.50 304 ILE A C 1
ATOM 2466 O O . ILE A 1 304 ? -7.170 0.288 33.033 1.00 82.50 304 ILE A O 1
ATOM 2470 N N . ARG A 1 305 ? -7.220 -1.573 31.752 1.00 85.06 305 ARG A N 1
ATOM 2471 C CA . ARG A 1 305 ? -8.678 -1.716 31.738 1.00 85.06 305 ARG A CA 1
ATOM 2472 C C . ARG A 1 305 ? -9.252 -1.796 33.155 1.00 85.06 305 ARG A C 1
ATOM 2474 O O . ARG A 1 305 ? -10.140 -1.018 33.482 1.00 85.06 305 ARG A O 1
ATOM 2481 N N . TYR A 1 306 ? -8.732 -2.679 34.009 1.00 90.00 306 TYR A N 1
ATOM 2482 C CA . TYR A 1 306 ? -9.235 -2.850 35.379 1.00 90.00 306 TYR A CA 1
ATOM 2483 C C . TYR A 1 306 ? -9.152 -1.572 36.215 1.00 90.00 306 TYR A C 1
ATOM 2485 O O . TYR A 1 306 ? -10.071 -1.263 36.973 1.00 90.00 306 TYR A O 1
ATOM 2493 N N . CYS A 1 307 ? -8.069 -0.810 36.069 1.00 89.25 307 CYS A N 1
ATOM 2494 C CA . CYS A 1 307 ? -7.923 0.456 36.775 1.00 89.25 307 CYS A CA 1
ATOM 2495 C C . CYS A 1 307 ? -8.892 1.530 36.268 1.00 89.25 307 CYS A C 1
ATOM 2497 O O . CYS A 1 307 ? -9.404 2.300 37.077 1.00 89.25 307 CYS A O 1
ATOM 2499 N N . GLN A 1 308 ? -9.204 1.550 34.971 1.00 85.19 308 GLN A N 1
ATOM 2500 C CA . GLN A 1 308 ? -10.223 2.443 34.412 1.00 85.19 308 GLN A CA 1
ATOM 2501 C C . GLN A 1 308 ? -11.637 2.044 34.849 1.00 85.19 308 GLN A C 1
ATOM 2503 O O . GLN A 1 308 ? -12.406 2.898 35.280 1.00 85.19 308 GLN A O 1
ATOM 2508 N N . GLU A 1 309 ? -11.969 0.750 34.826 1.00 89.06 309 GLU A N 1
ATOM 2509 C CA . GLU A 1 309 ? -13.234 0.244 35.374 1.00 89.06 309 GLU A CA 1
ATOM 2510 C C . GLU A 1 309 ? -13.398 0.664 36.842 1.00 89.06 309 GLU A C 1
ATOM 2512 O O . GLU A 1 309 ? -14.442 1.192 37.218 1.00 89.06 309 GLU A O 1
ATOM 2517 N N . PHE A 1 310 ? -12.341 0.510 37.652 1.00 90.94 310 PHE A N 1
ATOM 2518 C CA . PHE A 1 310 ? -12.333 0.890 39.066 1.00 90.94 310 PHE A CA 1
ATOM 2519 C C . PHE A 1 310 ? -12.548 2.392 39.290 1.00 90.94 310 PHE A C 1
ATOM 2521 O O . PHE A 1 310 ? -13.252 2.774 40.223 1.00 90.94 310 PHE A O 1
ATOM 2528 N N . GLN A 1 311 ? -11.983 3.256 38.445 1.00 87.00 311 GLN A N 1
ATOM 2529 C CA . GLN A 1 311 ? -12.214 4.703 38.533 1.00 87.00 311 GLN A CA 1
ATOM 2530 C C . GLN A 1 311 ? -13.680 5.083 38.288 1.00 87.00 311 GLN A C 1
ATOM 2532 O O . GLN A 1 311 ? -14.158 6.075 38.846 1.00 87.00 311 GLN A O 1
ATOM 2537 N N . LEU A 1 312 ? -14.382 4.286 37.481 1.00 87.06 312 LEU A N 1
ATOM 2538 C CA . LEU A 1 312 ? -15.728 4.568 36.994 1.00 87.06 312 LEU A CA 1
ATOM 2539 C C . LEU A 1 312 ? -16.841 3.876 37.792 1.00 87.06 312 LEU A C 1
ATOM 2541 O O . LEU A 1 312 ? -18.009 4.048 37.449 1.00 87.06 312 LEU A O 1
ATOM 2545 N N . ILE A 1 313 ? -16.524 3.128 38.856 1.00 89.94 313 ILE A N 1
ATOM 2546 C CA . ILE A 1 313 ? -17.552 2.536 39.724 1.00 89.94 313 ILE A CA 1
ATOM 2547 C C . ILE A 1 313 ? -18.310 3.617 40.504 1.00 89.94 313 ILE A C 1
ATOM 2549 O O . ILE A 1 313 ? -17.716 4.551 41.052 1.00 89.94 313 ILE A O 1
ATOM 2553 N N . GLY A 1 314 ? -19.630 3.460 40.621 1.00 80.81 314 GLY A N 1
ATOM 2554 C CA . GLY A 1 314 ? -20.474 4.394 41.372 1.00 80.81 314 GLY A CA 1
ATOM 2555 C C . GLY A 1 314 ? -20.385 4.200 42.877 1.00 80.81 314 GLY A C 1
ATOM 2556 O O . GLY A 1 314 ? -20.416 5.156 43.650 1.00 80.81 314 GLY A O 1
ATOM 2557 N N . GLN A 1 315 ? -20.245 2.947 43.310 1.00 79.19 315 GLN A N 1
ATOM 2558 C CA . GLN A 1 315 ? -20.151 2.598 44.722 1.00 79.19 315 GLN A CA 1
ATOM 2559 C C . GLN A 1 315 ? -18.690 2.546 45.160 1.00 79.19 315 GLN A C 1
ATOM 2561 O O . GLN A 1 315 ? -18.022 1.522 45.057 1.00 79.19 315 GLN A O 1
ATOM 2566 N N . LYS A 1 316 ? -18.200 3.663 45.700 1.00 79.88 316 LYS A N 1
ATOM 2567 C CA . LYS A 1 316 ? -16.858 3.778 46.295 1.00 79.88 316 LYS A CA 1
ATOM 2568 C C . LYS A 1 316 ? -16.853 3.362 47.771 1.00 79.88 316 LYS A C 1
ATOM 2570 O O . LYS A 1 316 ? -16.412 4.098 48.652 1.00 79.88 316 LYS A O 1
ATOM 2575 N N . ASN A 1 317 ? -17.421 2.197 48.060 1.00 76.06 317 ASN A N 1
ATOM 2576 C CA . ASN A 1 317 ? -17.470 1.628 49.403 1.00 76.06 317 ASN A CA 1
ATOM 2577 C C . ASN A 1 317 ? -16.062 1.191 49.854 1.00 76.06 317 ASN A C 1
ATOM 2579 O O . ASN A 1 317 ? -15.318 0.593 49.090 1.00 76.06 317 ASN A O 1
ATOM 2583 N N . LYS A 1 318 ? -15.675 1.467 51.110 1.00 76.75 318 LYS A N 1
ATOM 2584 C CA . LYS A 1 318 ? -14.336 1.150 51.665 1.00 76.75 318 LYS A CA 1
ATOM 2585 C C . LYS A 1 318 ? -14.128 -0.350 51.948 1.00 76.75 318 LYS A C 1
ATOM 2587 O O . LYS A 1 318 ? -13.607 -0.721 52.997 1.00 76.75 318 LYS A O 1
ATOM 2592 N N . SER A 1 319 ? -14.563 -1.231 51.054 1.00 86.19 319 SER A N 1
ATOM 2593 C CA . SER A 1 319 ? -14.349 -2.666 51.210 1.00 86.19 319 SER A CA 1
ATOM 2594 C C . SER A 1 319 ? -12.861 -3.028 51.098 1.00 86.19 319 SER A C 1
ATOM 2596 O O . SER A 1 319 ? -12.027 -2.240 50.628 1.00 86.19 319 SER A O 1
ATOM 2598 N N . ARG A 1 320 ? -12.503 -4.250 51.515 1.00 88.50 320 ARG A N 1
ATOM 2599 C CA . ARG A 1 320 ? -11.140 -4.775 51.323 1.00 88.50 320 ARG A CA 1
ATOM 2600 C C . ARG A 1 320 ? -10.757 -4.773 49.840 1.00 88.50 320 ARG A C 1
ATOM 2602 O O . ARG A 1 320 ? -9.649 -4.366 49.510 1.00 88.50 320 ARG A O 1
ATOM 2609 N N . ALA A 1 321 ? -11.688 -5.159 48.963 1.00 90.19 321 ALA A N 1
ATOM 2610 C CA . ALA A 1 321 ? -11.480 -5.154 47.517 1.00 90.19 321 ALA A CA 1
ATOM 2611 C C . ALA A 1 321 ? -11.231 -3.736 46.979 1.00 90.19 321 ALA A C 1
ATOM 2613 O O . ALA A 1 321 ? -10.308 -3.536 46.195 1.00 90.19 321 ALA A O 1
ATOM 2614 N N . TYR A 1 322 ? -11.989 -2.740 47.452 1.00 91.19 322 TYR A N 1
ATOM 2615 C CA . TYR A 1 322 ? -11.778 -1.339 47.079 1.00 91.19 322 TYR A CA 1
ATOM 2616 C C . TYR A 1 322 ? -10.395 -0.834 47.500 1.00 91.19 322 TYR A C 1
ATOM 2618 O O . TYR A 1 322 ? -9.690 -0.200 46.718 1.00 91.19 322 TYR A O 1
ATOM 2626 N N . THR A 1 323 ? -9.987 -1.132 48.735 1.00 88.81 323 THR A N 1
ATOM 2627 C CA . THR A 1 323 ? -8.676 -0.722 49.263 1.00 88.81 323 THR A CA 1
ATOM 2628 C C . THR A 1 323 ? -7.534 -1.358 48.471 1.00 88.81 323 THR A C 1
ATOM 2630 O O . THR A 1 323 ? -6.578 -0.671 48.115 1.00 88.81 323 THR A O 1
ATOM 2633 N N . GLN A 1 324 ? -7.673 -2.642 48.137 1.00 90.31 324 GLN A N 1
ATOM 2634 C CA . GLN A 1 324 ? -6.720 -3.377 47.315 1.00 90.31 324 GLN A CA 1
ATOM 2635 C C . GLN A 1 324 ? -6.608 -2.775 45.904 1.00 90.31 324 GLN A C 1
ATOM 2637 O O . GLN A 1 324 ? -5.510 -2.421 45.482 1.00 90.31 324 GLN A O 1
ATOM 2642 N N . LEU A 1 325 ? -7.727 -2.562 45.197 1.00 91.00 325 LEU A N 1
ATOM 2643 C CA . LEU A 1 325 ? -7.714 -1.927 43.870 1.00 91.00 325 LEU A CA 1
ATOM 2644 C C . LEU A 1 325 ? -7.129 -0.515 43.910 1.00 91.00 325 LEU A C 1
ATOM 2646 O O . LEU A 1 325 ? -6.327 -0.164 43.048 1.00 91.00 325 LEU A O 1
ATOM 2650 N N . LYS A 1 326 ? -7.457 0.278 44.939 1.00 89.75 326 LYS A N 1
ATOM 2651 C CA . LYS A 1 326 ? -6.886 1.617 45.127 1.00 89.75 326 LYS A CA 1
ATOM 2652 C C . LYS A 1 326 ? -5.359 1.580 45.207 1.00 89.75 326 LYS A C 1
ATOM 2654 O O . LYS A 1 326 ? -4.714 2.436 44.613 1.00 89.75 326 LYS A O 1
ATOM 2659 N N . GLN A 1 327 ? -4.782 0.608 45.913 1.00 88.12 327 GLN A N 1
ATOM 2660 C CA . GLN A 1 327 ? -3.328 0.434 45.990 1.00 88.12 327 GLN A CA 1
ATOM 2661 C C . GLN A 1 327 ? -2.747 -0.062 44.660 1.00 88.12 327 GLN A C 1
ATOM 2663 O O . GLN A 1 327 ? -1.786 0.511 44.154 1.00 88.12 327 GLN A O 1
ATOM 2668 N N . MET A 1 328 ? -3.364 -1.082 44.059 1.00 88.94 328 MET A N 1
ATOM 2669 C CA . MET A 1 328 ? -2.913 -1.684 42.800 1.00 88.94 328 MET A CA 1
ATOM 2670 C C . MET A 1 328 ? -2.943 -0.702 41.615 1.00 88.94 328 MET A C 1
ATOM 2672 O O . MET A 1 328 ? -2.109 -0.800 40.710 1.00 88.94 328 MET A O 1
ATOM 2676 N N . CYS A 1 329 ? -3.887 0.241 41.629 1.00 88.88 329 CYS A N 1
ATOM 2677 C CA . CYS A 1 329 ? -4.094 1.249 40.590 1.00 88.88 329 CYS A CA 1
ATOM 2678 C C . CYS A 1 329 ? -3.524 2.633 40.931 1.00 88.88 329 CYS A C 1
ATOM 2680 O O . CYS A 1 329 ? -3.590 3.521 40.088 1.00 88.88 329 CYS A O 1
ATOM 2682 N N . ALA A 1 330 ? -2.921 2.832 42.110 1.00 80.56 330 ALA A N 1
ATOM 2683 C CA . ALA A 1 330 ? -2.332 4.114 42.518 1.00 80.56 330 ALA A CA 1
ATOM 2684 C C . ALA A 1 330 ? -1.335 4.739 41.510 1.00 80.56 330 ALA A C 1
ATOM 2686 O O . ALA A 1 330 ? -1.367 5.958 41.359 1.00 80.56 330 ALA A O 1
ATOM 2687 N N . PRO A 1 331 ? -0.495 3.970 40.777 1.00 68.62 331 PRO A N 1
ATOM 2688 C CA . PRO A 1 331 ? 0.398 4.533 39.756 1.00 68.62 331 PRO A CA 1
ATOM 2689 C C . PRO A 1 331 ? -0.331 5.077 38.518 1.00 68.62 331 PRO A C 1
ATOM 2691 O O . PRO A 1 331 ? 0.277 5.740 37.686 1.00 68.62 331 PRO A O 1
ATOM 2694 N N . TYR A 1 332 ? -1.619 4.765 38.373 1.00 64.06 332 TYR A N 1
ATOM 2695 C CA . TYR A 1 332 ? -2.443 5.063 37.208 1.00 64.06 332 TYR A CA 1
ATOM 2696 C C . TYR A 1 332 ? -3.468 6.130 37.581 1.00 64.06 332 TYR A C 1
ATOM 2698 O O . TYR A 1 332 ? -4.679 5.913 37.547 1.00 64.06 332 TYR A O 1
ATOM 2706 N N . GLN A 1 333 ? -2.978 7.306 37.967 1.00 52.88 333 GLN A N 1
ATOM 2707 C CA . GLN A 1 333 ? -3.790 8.513 37.899 1.00 52.88 333 GLN A CA 1
ATOM 2708 C C . GLN A 1 333 ? -3.856 8.929 36.429 1.00 52.88 333 GLN A C 1
ATOM 2710 O O . GLN A 1 333 ? -3.056 9.728 35.954 1.00 52.88 333 GLN A O 1
ATOM 2715 N N . PHE A 1 334 ? -4.775 8.320 35.679 1.00 52.19 334 PHE A N 1
ATOM 2716 C CA . PHE A 1 334 ? -5.223 8.910 34.422 1.00 52.19 334 PHE A CA 1
ATOM 2717 C C . PHE A 1 334 ? -5.765 10.299 34.770 1.00 52.19 334 PHE A C 1
ATOM 2719 O O . PHE A 1 334 ? -6.578 10.405 35.689 1.00 52.19 334 PHE A O 1
ATOM 2726 N N . SER A 1 335 ? -5.244 11.345 34.124 1.00 35.88 335 SER A N 1
ATOM 2727 C CA . SER A 1 335 ? -5.707 12.718 34.333 1.00 35.88 335 SER A CA 1
ATOM 2728 C C . SER A 1 335 ? -7.231 12.747 34.264 1.00 35.88 335 SER A C 1
ATOM 2730 O O . SER A 1 335 ? -7.802 12.191 33.324 1.00 35.88 335 SER A O 1
ATOM 2732 N N . GLU A 1 336 ? -7.866 13.347 35.271 1.00 34.12 336 GLU A N 1
ATOM 2733 C CA . GLU A 1 336 ? -9.301 13.623 35.251 1.00 34.12 336 GLU A CA 1
ATOM 2734 C C . GLU A 1 336 ? -9.619 14.354 33.937 1.00 34.12 336 GLU A C 1
ATOM 2736 O O . GLU A 1 336 ? -8.975 15.358 33.623 1.00 34.12 336 GLU A O 1
ATOM 2741 N N . TYR A 1 337 ? -10.510 13.775 33.129 1.00 35.81 337 TYR A N 1
ATOM 2742 C CA . TYR A 1 337 ? -11.012 14.391 31.900 1.00 35.81 337 TYR A CA 1
ATOM 2743 C C . TYR A 1 337 ? -12.041 15.468 32.221 1.00 35.81 337 TYR A C 1
ATOM 2745 O O . TYR A 1 337 ? -12.912 15.192 33.082 1.00 35.81 337 TYR A O 1
#